Protein AF-0000000078659133 (afdb_homodimer)

Secondary structure (DSSP, 8-state):
-----EEEEESS---TT--HHHHHHHHHHHHSS--BTEEEEEE-TTSSEEEEEEE-SSEEEEEEEEESSS---PPPGGG-SEEEE-HHHHHHHHTT---TTTTGGG-----/-----EEEEESS---TT--HHHHHHHHHHHHSS--BTEEEEEE-TTSSEEEEEEE-SSEEEEEEEEESSS---PPPGGG-SEEEE-HHHHHHHHTT---TTTTGGG-----

Structure (mmCIF, N/CA/C/O backbone):
data_AF-0000000078659133-model_v1
#
loop_
_entity.id
_entity.type
_entity.pdbx_description
1 polymer 'IS66 family insertion sequence element accessory protein TnpB'
#
loop_
_atom_site.group_PDB
_atom_site.id
_atom_site.type_symbol
_atom_site.label_atom_id
_atom_site.label_alt_id
_atom_site.label_comp_id
_atom_site.label_asym_id
_atom_site.label_entity_id
_atom_site.label_seq_id
_atom_site.pdbx_PDB_ins_code
_atom_site.Cartn_x
_atom_site.Cartn_y
_atom_site.Cartn_z
_atom_site.occupancy
_atom_site.B_iso_or_equiv
_atom_site.auth_seq_id
_atom_site.auth_comp_id
_atom_site.auth_asym_id
_atom_site.auth_atom_id
_atom_site.pdbx_PDB_model_num
ATOM 1 N N . MET A 1 1 ? 8.422 -7.469 10.016 1 58.69 1 MET A N 1
ATOM 2 C CA . MET A 1 1 ? 7.672 -6.223 10.164 1 58.69 1 MET A CA 1
ATOM 3 C C . MET A 1 1 ? 8.406 -5.062 9.5 1 58.69 1 MET A C 1
ATOM 5 O O . MET A 1 1 ? 9.641 -5.035 9.477 1 58.69 1 MET A O 1
ATOM 9 N N . MET A 1 2 ? 7.707 -4.391 8.539 1 77.19 2 MET A N 1
ATOM 10 C CA . MET A 1 2 ? 8.336 -3.246 7.883 1 77.19 2 MET A CA 1
ATOM 11 C C . MET A 1 2 ? 8.734 -2.188 8.906 1 77.19 2 MET A C 1
ATOM 13 O O . MET A 1 2 ? 7.941 -1.813 9.766 1 77.19 2 MET A O 1
ATOM 17 N N . ARG A 1 3 ? 9.969 -1.969 8.977 1 85.25 3 ARG A N 1
ATOM 18 C CA . ARG A 1 3 ? 10.508 -0.962 9.891 1 85.25 3 ARG A CA 1
ATOM 19 C C . ARG A 1 3 ? 10.195 0.446 9.391 1 85.25 3 ARG A C 1
ATOM 21 O O . ARG A 1 3 ? 10.469 0.777 8.234 1 85.25 3 ARG A O 1
ATOM 28 N N . ILE A 1 4 ? 9.578 1.26 10.227 1 92.56 4 ILE A N 1
ATOM 29 C CA . ILE A 1 4 ? 9.305 2.662 9.938 1 92.56 4 ILE A CA 1
ATOM 30 C C . ILE A 1 4 ? 9.844 3.537 11.07 1 92.56 4 ILE A C 1
ATOM 32 O O . ILE A 1 4 ? 9.391 3.428 12.211 1 92.56 4 ILE A O 1
ATOM 36 N N . ASP A 1 5 ? 10.742 4.469 10.75 1 94.94 5 ASP A N 1
ATOM 37 C CA . ASP A 1 5 ? 11.406 5.297 11.75 1 94.94 5 ASP A CA 1
ATOM 38 C C . ASP A 1 5 ? 10.695 6.633 11.922 1 94.94 5 ASP A C 1
ATOM 40 O O . ASP A 1 5 ? 10.766 7.246 12.992 1 94.94 5 ASP A O 1
ATOM 44 N N . ALA A 1 6 ? 10.102 7.078 10.906 1 96.38 6 ALA A N 1
ATOM 45 C CA . ALA A 1 6 ? 9.398 8.359 10.953 1 96.38 6 ALA A CA 1
ATOM 46 C C . ALA A 1 6 ? 8.227 8.375 9.977 1 96.38 6 ALA A C 1
ATOM 48 O O . ALA A 1 6 ? 8.242 7.676 8.961 1 96.38 6 ALA A O 1
ATOM 49 N N . ILE A 1 7 ? 7.238 9.141 10.305 1 97.06 7 ILE A N 1
ATOM 50 C CA . ILE A 1 7 ? 6.031 9.297 9.492 1 97.06 7 ILE A CA 1
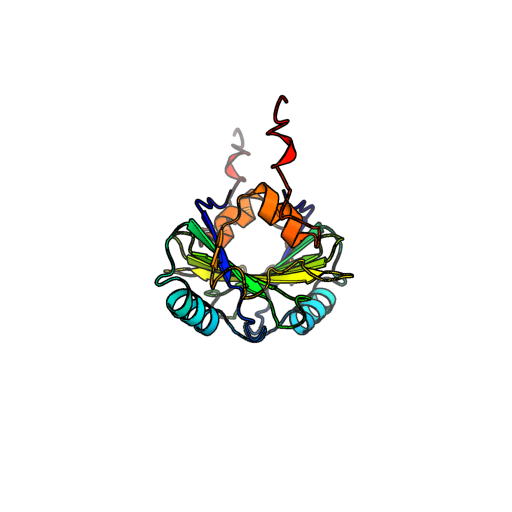ATOM 51 C C . ILE A 1 7 ? 5.746 10.781 9.266 1 97.06 7 ILE A C 1
ATOM 53 O O . ILE A 1 7 ? 5.637 11.547 10.227 1 97.06 7 ILE A O 1
ATOM 57 N N . TRP A 1 8 ? 5.645 11.125 7.996 1 96.75 8 TRP A N 1
ATOM 58 C CA . TRP A 1 8 ? 5.395 12.516 7.625 1 96.75 8 TRP A CA 1
ATOM 59 C C . TRP A 1 8 ? 4.156 12.625 6.742 1 96.75 8 TRP A C 1
ATOM 61 O O . TRP A 1 8 ? 3.945 11.797 5.852 1 96.75 8 TRP A O 1
ATOM 71 N N . LEU A 1 9 ? 3.41 13.672 6.969 1 96.38 9 LEU A N 1
ATOM 72 C CA . LEU A 1 9 ? 2.23 13.969 6.16 1 96.38 9 LEU A CA 1
ATOM 73 C C . LEU A 1 9 ? 2.375 15.312 5.457 1 96.38 9 LEU A C 1
ATOM 75 O O . LEU A 1 9 ? 2.809 16.297 6.066 1 96.38 9 LEU A O 1
ATOM 79 N N . ALA A 1 10 ? 2.088 15.305 4.148 1 96.5 10 ALA A N 1
ATOM 80 C CA . ALA A 1 10 ? 2.027 16.562 3.404 1 96.5 10 ALA A CA 1
ATOM 81 C C . ALA A 1 10 ? 0.634 17.172 3.482 1 96.5 10 ALA A C 1
ATOM 83 O O . ALA A 1 10 ? -0.365 16.5 3.221 1 96.5 10 ALA A O 1
ATOM 84 N N . THR A 1 11 ? 0.537 18.469 3.705 1 94.88 11 THR A N 1
ATOM 85 C CA . THR A 1 11 ? -0.763 19.109 3.873 1 94.88 11 THR A CA 1
ATOM 86 C C . THR A 1 11 ? -1.354 19.484 2.52 1 94.88 11 THR A C 1
ATOM 88 O O . THR A 1 11 ? -2.572 19.594 2.375 1 94.88 11 THR A O 1
ATOM 91 N N . GLU A 1 12 ? -0.521 19.719 1.494 1 94.56 12 GLU A N 1
ATOM 92 C CA . GLU A 1 12 ? -1.014 20.016 0.153 1 94.56 12 GLU A CA 1
ATOM 93 C C . GLU A 1 12 ? -1.566 18.766 -0.524 1 94.56 12 GLU A C 1
ATOM 95 O O . GLU A 1 12 ? -0.949 17.703 -0.47 1 94.56 12 GLU A O 1
ATOM 100 N N . PRO A 1 13 ? -2.656 18.906 -1.183 1 95.88 13 PRO A N 1
ATOM 101 C CA . PRO A 1 13 ? -3.289 17.75 -1.816 1 95.88 13 PRO A CA 1
ATOM 102 C C . PRO A 1 13 ? -2.461 17.172 -2.967 1 95.88 13 PRO A C 1
ATOM 104 O O . PRO A 1 13 ? -1.683 17.906 -3.59 1 95.88 13 PRO A O 1
ATOM 107 N N . MET A 1 14 ? -2.6 15.945 -3.197 1 96.94 14 MET A N 1
ATOM 108 C CA . MET A 1 14 ? -1.987 15.25 -4.324 1 96.94 14 MET A CA 1
ATOM 109 C C . MET A 1 14 ? -3.049 14.586 -5.195 1 96.94 14 MET A C 1
ATOM 111 O O . MET A 1 14 ? -4.055 14.094 -4.684 1 96.94 14 MET A O 1
ATOM 115 N N . ASP A 1 15 ? -2.752 14.578 -6.492 1 96.75 15 ASP A N 1
ATOM 116 C CA . ASP A 1 15 ? -3.559 13.773 -7.41 1 96.75 15 ASP A CA 1
ATOM 117 C C . ASP A 1 15 ? -3.416 12.281 -7.105 1 96.75 15 ASP A C 1
ATOM 119 O O . ASP A 1 15 ? -2.303 11.75 -7.094 1 96.75 15 ASP A O 1
ATOM 123 N N . MET A 1 16 ? -4.461 11.57 -6.914 1 95.81 16 MET A N 1
ATOM 124 C CA . MET A 1 16 ? -4.445 10.188 -6.465 1 95.81 16 MET A CA 1
ATOM 125 C C . MET A 1 16 ? -4.148 9.242 -7.629 1 95.81 16 MET A C 1
ATOM 127 O O . MET A 1 16 ? -3.922 8.047 -7.426 1 95.81 16 MET A O 1
ATOM 131 N N . ARG A 1 17 ? -4.105 9.758 -8.844 1 93.5 17 ARG A N 1
ATOM 132 C CA . ARG A 1 17 ? -3.668 8.977 -10 1 93.5 17 ARG A CA 1
ATOM 133 C C . ARG A 1 17 ? -2.146 8.883 -10.047 1 93.5 17 ARG A C 1
ATOM 135 O O . ARG A 1 17 ? -1.594 8.078 -10.797 1 93.5 17 ARG A O 1
ATOM 142 N N . ALA A 1 18 ? -1.513 9.656 -9.227 1 95.56 18 ALA A N 1
ATOM 143 C CA . ALA A 1 18 ? -0.054 9.656 -9.172 1 95.56 18 ALA A C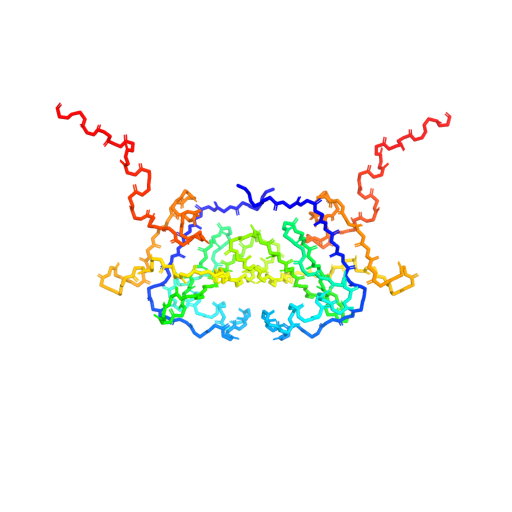A 1
ATOM 144 C C . ALA A 1 18 ? 0.482 8.258 -8.875 1 95.56 18 ALA A C 1
ATOM 146 O O . ALA A 1 18 ? 0.128 7.656 -7.859 1 95.56 18 ALA A O 1
ATOM 147 N N . GLY A 1 19 ? 1.284 7.82 -9.805 1 95.5 19 GLY A N 1
ATOM 148 C CA . GLY A 1 19 ? 1.977 6.562 -9.586 1 95.5 19 GLY A CA 1
ATOM 149 C C . GLY A 1 19 ? 3.25 6.715 -8.773 1 95.5 19 GLY A C 1
ATOM 150 O O . GLY A 1 19 ? 3.486 7.766 -8.172 1 95.5 19 GLY A O 1
ATOM 151 N N . THR A 1 20 ? 4.035 5.672 -8.734 1 95.31 20 THR A N 1
ATOM 152 C CA . THR A 1 20 ? 5.203 5.598 -7.867 1 95.31 20 THR A CA 1
ATOM 153 C C . THR A 1 20 ? 6.191 6.715 -8.195 1 95.31 20 THR A C 1
ATOM 155 O O . THR A 1 20 ? 6.664 7.418 -7.301 1 95.31 20 THR A O 1
ATOM 158 N N . GLU A 1 21 ? 6.469 6.922 -9.453 1 94.81 21 GLU A N 1
ATOM 159 C CA . GLU A 1 21 ? 7.441 7.93 -9.859 1 94.81 21 GLU A CA 1
ATOM 160 C C . GLU A 1 21 ? 6.973 9.336 -9.484 1 94.81 21 GLU A C 1
ATOM 162 O O . GLU A 1 21 ? 7.738 10.117 -8.922 1 94.81 21 GLU A O 1
ATOM 167 N N . THR A 1 22 ? 5.793 9.656 -9.82 1 96.38 22 THR A N 1
ATOM 168 C CA . THR A 1 22 ? 5.223 10.961 -9.508 1 96.38 22 THR A CA 1
ATOM 169 C C . THR A 1 22 ? 5.168 11.172 -7.996 1 96.38 22 THR A C 1
ATOM 171 O O . THR A 1 22 ? 5.48 12.258 -7.504 1 96.38 22 THR A O 1
ATOM 174 N N . ALA A 1 23 ? 4.773 10.156 -7.258 1 97.19 23 ALA A N 1
ATOM 175 C CA . ALA A 1 23 ? 4.715 10.25 -5.805 1 97.19 23 ALA A CA 1
ATOM 176 C C . ALA A 1 23 ? 6.102 10.484 -5.215 1 97.19 23 ALA A C 1
ATOM 178 O O . ALA A 1 23 ? 6.262 11.297 -4.297 1 97.19 23 ALA A O 1
ATOM 179 N N . LEU A 1 24 ? 7.066 9.766 -5.801 1 96.25 24 LEU A N 1
ATOM 180 C CA . LEU A 1 24 ? 8.438 9.953 -5.34 1 96.25 24 LEU A CA 1
ATOM 181 C C . LEU A 1 24 ? 8.906 11.383 -5.57 1 96.25 24 LEU A C 1
ATOM 183 O O . LEU A 1 24 ? 9.523 11.992 -4.691 1 96.25 24 LEU A O 1
ATOM 187 N N . ALA A 1 25 ? 8.633 11.945 -6.688 1 97 25 ALA A N 1
ATOM 188 C CA . ALA A 1 25 ? 9 13.32 -7.008 1 97 25 ALA A CA 1
ATOM 189 C C . ALA A 1 25 ? 8.344 14.305 -6.039 1 97 25 ALA A C 1
ATOM 191 O O . ALA A 1 25 ? 8.969 15.273 -5.613 1 97 25 ALA A O 1
ATOM 192 N N . ARG A 1 26 ? 7.109 14 -5.738 1 96.69 26 ARG A N 1
ATOM 193 C CA . ARG A 1 26 ? 6.402 14.852 -4.785 1 96.69 26 ARG A CA 1
ATOM 194 C C . ARG A 1 26 ? 7.047 14.773 -3.406 1 96.69 26 ARG A C 1
ATOM 196 O O . ARG A 1 26 ? 7.156 15.789 -2.711 1 96.69 26 ARG A O 1
ATOM 203 N N . VAL A 1 27 ? 7.395 13.586 -2.98 1 97 27 VAL A N 1
ATOM 204 C CA . VAL A 1 27 ? 8.078 13.414 -1.701 1 97 27 VAL A CA 1
ATOM 205 C C . VAL A 1 27 ? 9.336 14.273 -1.664 1 97 27 VAL A C 1
ATOM 207 O O . VAL A 1 27 ? 9.578 14.984 -0.687 1 97 27 VAL A O 1
ATOM 210 N N . VAL A 1 28 ? 10.07 14.234 -2.707 1 96.12 28 VAL A N 1
ATOM 211 C CA . VAL A 1 28 ? 11.312 14.992 -2.781 1 96.12 28 VAL A CA 1
ATOM 212 C C . VAL A 1 28 ? 11.008 16.484 -2.754 1 96.12 28 VAL A C 1
ATOM 214 O O . VAL A 1 28 ? 11.68 17.25 -2.055 1 96.12 28 VAL A O 1
ATOM 217 N N . ALA A 1 29 ? 10.039 16.891 -3.414 1 95 29 ALA A N 1
ATOM 218 C CA . ALA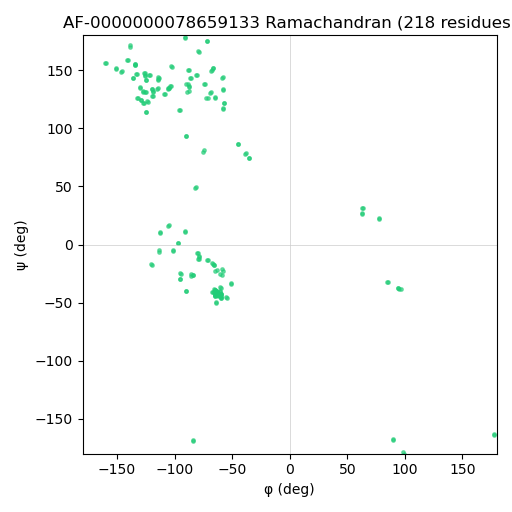 A 1 29 ? 9.672 18.312 -3.494 1 95 29 ALA A CA 1
ATOM 219 C C . ALA A 1 29 ? 9.211 18.828 -2.137 1 95 29 ALA A C 1
ATOM 221 O O . ALA A 1 29 ? 9.547 19.953 -1.754 1 95 29 ALA A O 1
ATOM 222 N N . VAL A 1 30 ? 8.492 18.031 -1.41 1 93.94 30 VAL A N 1
ATOM 223 C CA . VAL A 1 30 ? 7.867 18.484 -0.176 1 93.94 30 VAL A CA 1
ATOM 224 C C . VAL A 1 30 ? 8.812 18.266 1.002 1 93.94 30 VAL A C 1
ATOM 226 O O . VAL A 1 30 ? 8.922 19.109 1.892 1 93.94 30 VAL A O 1
ATOM 229 N N . PHE A 1 31 ? 9.484 17.141 0.97 1 94.44 31 PHE A N 1
ATOM 230 C CA . PHE A 1 31 ? 10.203 16.734 2.172 1 94.44 31 PHE A CA 1
ATOM 231 C C . PHE A 1 31 ? 11.703 16.75 1.941 1 94.44 31 PHE A C 1
ATOM 233 O O . PHE A 1 31 ? 12.484 16.516 2.865 1 94.44 31 PHE A O 1
ATOM 240 N N . GLY A 1 32 ? 12.133 17.016 0.715 1 93.81 32 GLY A N 1
ATOM 241 C CA . GLY A 1 32 ? 13.547 17.156 0.398 1 93.81 32 GLY A CA 1
ATOM 242 C C . GLY A 1 32 ? 14.18 15.883 -0.122 1 93.81 32 GLY A C 1
ATOM 243 O O . GLY A 1 32 ? 15.078 15.922 -0.961 1 93.81 32 GLY A O 1
ATOM 244 N N . ALA A 1 33 ? 13.797 14.742 0.425 1 94 33 ALA A N 1
ATOM 245 C CA . ALA A 1 33 ? 14.312 13.438 0.003 1 94 33 ALA A CA 1
ATOM 246 C C . ALA A 1 33 ? 13.375 12.312 0.435 1 94 33 ALA A C 1
ATOM 248 O O . ALA A 1 33 ? 12.578 12.484 1.365 1 94 33 ALA A O 1
ATOM 249 N N . ALA A 1 34 ? 13.461 11.242 -0.266 1 93.25 34 ALA A N 1
ATOM 250 C CA . ALA A 1 34 ? 12.844 10.008 0.199 1 93.25 34 ALA A CA 1
ATOM 251 C C . ALA A 1 34 ? 13.812 9.188 1.048 1 93.25 34 ALA A C 1
ATOM 253 O O . ALA A 1 34 ? 14.594 8.391 0.519 1 93.25 34 ALA A O 1
ATOM 254 N N . LYS A 1 35 ? 13.719 9.398 2.301 1 94.19 35 LYS A N 1
ATOM 255 C CA . LYS A 1 35 ? 14.664 8.758 3.207 1 94.19 35 LYS A CA 1
ATOM 256 C C . LYS A 1 35 ? 14.242 7.316 3.502 1 94.19 35 LYS A C 1
ATOM 258 O O . LYS A 1 35 ? 13.055 7.012 3.564 1 94.19 35 LYS A O 1
ATOM 263 N N . PRO A 1 36 ? 15.25 6.445 3.674 1 92.81 36 PRO A N 1
ATOM 264 C CA . PRO A 1 36 ? 14.906 5.066 4.027 1 92.81 36 PRO A CA 1
ATOM 265 C C . PRO A 1 36 ? 14.102 4.973 5.316 1 92.81 36 PRO A C 1
ATOM 267 O O . PRO A 1 36 ? 14.328 5.742 6.25 1 92.81 36 PRO A O 1
ATOM 270 N N . HIS A 1 37 ? 13.188 4.062 5.355 1 94.25 37 HIS A N 1
ATOM 271 C CA . HIS A 1 37 ? 12.391 3.703 6.523 1 94.25 37 HIS A CA 1
ATOM 272 C C . HIS A 1 37 ? 11.531 4.879 6.992 1 94.25 37 HIS A C 1
ATOM 274 O O . HIS A 1 37 ? 11.289 5.035 8.188 1 94.25 37 HIS A O 1
ATOM 280 N N . CYS A 1 38 ? 11.211 5.734 6.125 1 96.12 38 CYS A N 1
ATOM 281 C CA . CYS A 1 38 ? 10.266 6.805 6.402 1 96.12 38 CYS A CA 1
ATOM 282 C C . CYS A 1 38 ? 9 6.637 5.578 1 96.12 38 CYS A C 1
ATOM 284 O O . CYS A 1 38 ? 9.055 6.238 4.414 1 96.12 38 CYS A O 1
ATOM 286 N N . ALA A 1 39 ? 7.91 6.965 6.18 1 97.69 39 ALA A N 1
ATOM 287 C CA . ALA A 1 39 ? 6.625 6.965 5.484 1 97.69 39 ALA A CA 1
ATOM 288 C C . ALA A 1 39 ? 6.172 8.391 5.176 1 97.69 39 ALA A C 1
ATOM 290 O O . ALA A 1 39 ? 6.281 9.281 6.02 1 97.69 39 ALA A O 1
ATOM 291 N N . TYR A 1 40 ? 5.73 8.57 3.99 1 98 40 TYR A N 1
ATOM 292 C CA . TYR A 1 40 ? 5.207 9.859 3.537 1 98 40 TYR A CA 1
ATOM 293 C C . TYR A 1 40 ? 3.752 9.734 3.109 1 98 40 TYR A C 1
ATOM 295 O O . TYR A 1 40 ? 3.418 8.914 2.248 1 98 40 TYR A O 1
ATOM 303 N N . LEU A 1 41 ? 2.941 10.602 3.662 1 98.44 41 LEU A N 1
ATOM 304 C CA . LEU A 1 41 ? 1.51 10.5 3.406 1 98.44 41 LEU A CA 1
ATOM 305 C C . LEU A 1 41 ? 1.011 11.711 2.623 1 98.44 41 LEU A C 1
ATOM 307 O O . LEU A 1 41 ? 1.422 12.836 2.893 1 98.44 41 LEU A O 1
ATOM 311 N N . PHE A 1 42 ? 0.128 11.438 1.754 1 98.12 42 PHE A N 1
ATOM 312 C CA . PHE A 1 42 ? -0.589 12.438 0.973 1 98.12 42 PHE A CA 1
ATOM 313 C C . PHE A 1 42 ? -2.082 12.133 0.939 1 98.12 42 PHE A C 1
ATOM 315 O O . PHE A 1 42 ? -2.484 10.969 1.051 1 98.12 42 PHE A O 1
ATOM 322 N N . ALA A 1 43 ? -2.863 13.148 0.74 1 98 43 ALA A N 1
ATOM 323 C CA . ALA A 1 43 ? -4.293 12.977 0.506 1 98 43 ALA 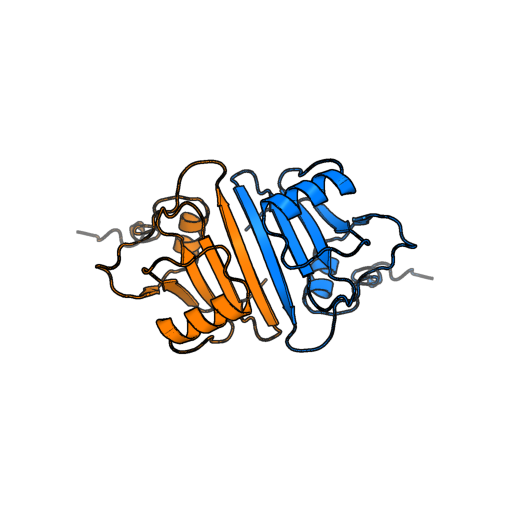A CA 1
ATOM 324 C C . ALA A 1 43 ? -4.766 13.836 -0.66 1 98 43 ALA A C 1
ATOM 326 O O . ALA A 1 43 ? -4.066 14.758 -1.084 1 98 43 ALA A O 1
ATOM 327 N N . ASN A 1 44 ? -5.887 13.375 -1.264 1 97.19 44 ASN A N 1
ATOM 328 C CA . ASN A 1 44 ? -6.527 14.281 -2.205 1 97.19 44 ASN A CA 1
ATOM 329 C C . ASN A 1 44 ? -7.215 15.438 -1.487 1 97.19 44 ASN A C 1
ATOM 331 O O . ASN A 1 44 ? -7.273 15.469 -0.256 1 97.19 44 ASN A O 1
ATOM 335 N N . ARG A 1 45 ? -7.715 16.328 -2.25 1 95.88 45 ARG A N 1
ATOM 336 C CA . ARG A 1 45 ? -8.266 17.562 -1.71 1 95.88 45 ARG A CA 1
ATOM 337 C C . ARG A 1 45 ? -9.406 17.281 -0.739 1 95.88 45 ARG A C 1
ATOM 339 O O . ARG A 1 45 ? -9.492 17.891 0.328 1 95.88 45 ARG A O 1
ATOM 346 N N . ARG A 1 46 ? -10.266 16.375 -1.054 1 95.62 46 ARG A N 1
ATOM 347 C CA . ARG A 1 46 ? -11.43 16.047 -0.236 1 95.62 46 ARG A CA 1
ATOM 348 C C . ARG A 1 46 ? -11.039 15.164 0.94 1 95.62 46 ARG A C 1
ATOM 350 O O . ARG A 1 46 ? -11.867 14.875 1.808 1 95.62 46 ARG A O 1
ATOM 357 N N . ALA A 1 47 ? -9.867 14.625 0.942 1 97 47 ALA A N 1
ATOM 358 C CA . ALA A 1 47 ? -9.297 13.766 1.979 1 97 47 ALA A CA 1
ATOM 359 C C . ALA A 1 47 ? -10.109 12.477 2.133 1 97 47 ALA A C 1
ATOM 361 O O . ALA A 1 47 ? -10.273 11.969 3.244 1 97 47 ALA A O 1
ATOM 362 N N . ASN A 1 48 ? -10.656 12.031 1.113 1 97 48 ASN A N 1
ATOM 363 C CA . ASN A 1 48 ? -11.344 10.75 1.159 1 97 48 ASN A CA 1
ATOM 364 C C . ASN A 1 48 ? -10.484 9.633 0.561 1 97 48 ASN A C 1
ATOM 366 O O . ASN A 1 48 ? -10.891 8.469 0.561 1 97 48 ASN A O 1
ATOM 370 N N . ARG A 1 49 ? -9.352 9.945 0.014 1 97.44 49 ARG A N 1
ATOM 371 C CA . ARG A 1 49 ? -8.328 9.023 -0.456 1 97.44 49 ARG A CA 1
ATOM 372 C C . ARG A 1 49 ? -6.945 9.438 0.028 1 97.44 49 ARG A C 1
ATOM 374 O O . ARG A 1 49 ? -6.668 10.633 0.174 1 97.44 49 ARG A O 1
ATOM 381 N N . MET A 1 50 ? -6.117 8.531 0.276 1 98.19 50 MET A N 1
ATOM 382 C CA . MET A 1 50 ? -4.75 8.859 0.669 1 98.19 50 MET A CA 1
ATOM 383 C C . MET A 1 50 ? -3.756 7.895 0.035 1 98.19 50 MET A C 1
ATOM 385 O O . MET A 1 50 ? -4.133 6.812 -0.411 1 98.19 50 MET A O 1
ATOM 389 N N . LYS A 1 51 ? -2.564 8.312 -0.041 1 98.5 51 LYS A N 1
ATOM 390 C CA . LYS A 1 51 ? -1.449 7.457 -0.431 1 98.5 51 LYS A CA 1
ATOM 391 C C . LYS A 1 51 ? -0.338 7.492 0.614 1 98.5 51 LYS A C 1
ATOM 393 O O . LYS A 1 51 ? -0.114 8.516 1.257 1 98.5 51 LYS A O 1
ATOM 398 N N . VAL A 1 52 ? 0.292 6.406 0.783 1 98.06 52 VAL A N 1
ATOM 399 C CA . VAL A 1 52 ? 1.459 6.27 1.648 1 98.06 52 VAL A CA 1
ATOM 400 C C . VAL A 1 52 ? 2.641 5.734 0.841 1 98.06 52 VAL A C 1
ATOM 402 O O . VAL A 1 52 ? 2.541 4.68 0.21 1 98.06 52 VAL A O 1
ATOM 405 N N . LEU A 1 53 ? 3.713 6.469 0.834 1 98.19 53 LEU A N 1
ATOM 406 C CA . LEU A 1 53 ? 4.945 6.031 0.19 1 98.19 53 LEU A CA 1
ATOM 407 C C . LEU A 1 53 ? 6.008 5.68 1.228 1 98.19 53 LEU A C 1
ATOM 409 O O . LEU A 1 53 ? 6.254 6.453 2.154 1 98.19 53 LEU A O 1
ATOM 413 N N . VAL A 1 54 ? 6.598 4.512 1.085 1 97 54 VAL A N 1
ATOM 414 C CA . VAL A 1 54 ? 7.676 4.07 1.966 1 97 54 VAL A CA 1
ATOM 415 C C . VAL A 1 54 ? 8.836 3.531 1.132 1 97 54 VAL A C 1
ATOM 417 O O . VAL A 1 54 ? 8.633 2.711 0.233 1 97 54 VAL A O 1
ATOM 420 N N . HIS A 1 55 ? 9.992 4.074 1.394 1 93.44 55 HIS A N 1
ATOM 421 C CA . HIS A 1 55 ? 11.211 3.406 0.954 1 93.44 55 HIS A CA 1
ATOM 422 C C . HIS A 1 55 ? 11.812 2.562 2.072 1 93.44 55 HIS A C 1
ATOM 424 O O . HIS A 1 55 ? 12.289 3.102 3.074 1 93.44 55 HIS A O 1
ATOM 430 N N . ASP A 1 56 ? 11.852 1.267 1.861 1 91.62 56 ASP A N 1
ATOM 431 C CA . ASP A 1 56 ? 12.219 0.415 2.99 1 91.62 56 ASP A CA 1
ATOM 432 C C . ASP A 1 56 ? 13.641 -0.11 2.846 1 91.62 56 ASP A C 1
ATOM 434 O O . ASP A 1 56 ? 14.031 -1.063 3.525 1 91.62 56 ASP A O 1
ATOM 438 N N . GLY A 1 57 ? 14.461 0.477 1.99 1 88.31 57 GLY A N 1
ATOM 439 C CA . GLY A 1 57 ? 15.836 0.049 1.767 1 88.31 57 GLY A CA 1
ATOM 440 C C . GLY A 1 57 ? 15.977 -0.92 0.608 1 88.31 57 GLY A C 1
ATOM 441 O O . GLY A 1 57 ? 16.953 -0.853 -0.15 1 88.31 57 GLY A O 1
ATOM 442 N N . VAL A 1 58 ? 14.984 -1.795 0.497 1 91.94 58 VAL A N 1
ATOM 443 C CA . VAL A 1 58 ? 15.016 -2.836 -0.526 1 91.94 58 VAL A CA 1
ATOM 444 C C . VAL A 1 58 ? 14.242 -2.371 -1.759 1 91.94 58 VAL A C 1
ATOM 446 O O . VAL A 1 58 ? 14.461 -2.877 -2.861 1 91.94 58 VAL A O 1
ATOM 449 N N . GLY A 1 59 ? 13.367 -1.484 -1.501 1 94.25 59 GLY A N 1
ATOM 450 C CA . GLY A 1 59 ? 12.523 -0.953 -2.561 1 94.25 59 GLY A CA 1
ATOM 451 C C . GLY A 1 59 ? 11.492 0.043 -2.064 1 94.25 59 GLY A C 1
ATOM 452 O O . GLY A 1 59 ? 11.656 0.631 -0.993 1 94.25 59 GLY A O 1
ATOM 453 N N . ILE A 1 60 ? 10.516 0.236 -2.977 1 96.56 60 ILE A N 1
ATOM 454 C CA . ILE A 1 60 ? 9.516 1.256 -2.695 1 96.56 60 ILE A CA 1
ATOM 455 C C . ILE A 1 60 ? 8.133 0.614 -2.639 1 96.56 60 ILE A C 1
ATOM 457 O O . ILE A 1 60 ? 7.797 -0.236 -3.469 1 96.56 60 ILE A O 1
ATOM 461 N N . TRP A 1 61 ? 7.379 0.974 -1.623 1 97.75 61 TRP A N 1
ATOM 462 C CA . TRP A 1 61 ? 5.945 0.716 -1.543 1 97.75 61 TRP A CA 1
ATOM 463 C C . TRP A 1 61 ? 5.148 1.994 -1.786 1 97.75 61 TRP A C 1
ATOM 465 O O . TRP A 1 61 ? 5.492 3.057 -1.261 1 97.75 61 TRP A O 1
ATOM 475 N N . LEU A 1 62 ? 4.164 1.914 -2.574 1 98.31 62 LEU A N 1
ATOM 476 C CA . LEU A 1 62 ? 3.145 2.953 -2.689 1 98.31 62 LEU A CA 1
ATOM 477 C C . LEU A 1 62 ? 1.753 2.375 -2.457 1 98.31 62 LEU A C 1
ATOM 479 O O . LEU A 1 62 ? 1.269 1.57 -3.258 1 98.31 62 LEU A O 1
ATOM 483 N N . ALA A 1 63 ? 1.129 2.789 -1.412 1 98.31 63 ALA A N 1
ATOM 484 C CA . ALA A 1 63 ? -0.181 2.25 -1.058 1 98.31 63 ALA A CA 1
ATOM 485 C C . ALA A 1 63 ? -1.26 3.326 -1.146 1 98.31 63 ALA A C 1
ATOM 487 O O . ALA A 1 63 ? -1.058 4.457 -0.696 1 98.31 63 ALA A O 1
ATOM 488 N N . ALA A 1 64 ? -2.258 2.949 -1.723 1 98.19 64 ALA A N 1
ATOM 489 C CA . ALA A 1 64 ? -3.461 3.775 -1.731 1 98.19 64 ALA A CA 1
ATOM 490 C C . ALA A 1 64 ? -4.504 3.236 -0.755 1 98.19 64 ALA A C 1
ATOM 492 O O . ALA A 1 64 ? -4.695 2.023 -0.65 1 98.19 64 ALA A O 1
ATOM 493 N N . ARG A 1 65 ? -5.121 4.121 -0.005 1 97.62 65 ARG A N 1
ATOM 494 C CA . ARG A 1 65 ? -6.141 3.75 0.97 1 97.62 65 ARG A CA 1
ATOM 495 C C . ARG A 1 65 ? -7.438 4.512 0.723 1 97.62 65 ARG A C 1
ATOM 497 O O . ARG A 1 65 ? -7.418 5.73 0.529 1 97.62 65 ARG A O 1
ATOM 504 N N . ARG A 1 66 ? -8.508 3.789 0.702 1 96.62 66 ARG A N 1
ATOM 505 C CA . ARG A 1 66 ? -9.867 4.328 0.65 1 96.62 66 ARG A CA 1
ATOM 506 C C . ARG A 1 66 ? -10.742 3.697 1.727 1 96.62 66 ARG A C 1
ATOM 508 O O . ARG A 1 66 ? -10.711 2.482 1.932 1 96.62 66 ARG A O 1
ATOM 515 N N . LEU A 1 67 ? -11.484 4.504 2.398 1 95.94 67 LEU A N 1
ATOM 516 C CA . LEU A 1 67 ? -12.422 4.012 3.406 1 95.94 67 LEU A CA 1
ATOM 517 C C . LEU A 1 67 ? -13.773 3.674 2.781 1 95.94 67 LEU A C 1
ATOM 519 O O . LEU A 1 67 ? -14.148 4.25 1.756 1 95.94 67 LEU A O 1
ATOM 523 N N . ASN A 1 68 ? -14.461 2.66 3.416 1 93.56 68 ASN A N 1
ATOM 524 C CA . ASN A 1 68 ? -15.82 2.381 2.977 1 93.56 68 ASN A CA 1
ATOM 525 C C . ASN A 1 68 ? -16.734 3.594 3.16 1 93.56 68 ASN A C 1
ATOM 527 O O . ASN A 1 68 ? -17.594 3.857 2.326 1 93.56 68 ASN A O 1
ATOM 531 N N . GLN A 1 69 ? -16.453 4.258 4.238 1 94.94 69 GLN A N 1
ATOM 532 C CA . GLN A 1 69 ? -17.219 5.465 4.555 1 94.94 69 GLN A CA 1
ATOM 533 C C . GLN A 1 69 ? -16.344 6.5 5.254 1 94.94 69 GLN A C 1
ATOM 535 O O . GLN A 1 69 ? -15.375 6.145 5.934 1 94.94 69 GLN A O 1
ATOM 540 N N . GLY A 1 70 ? -16.719 7.758 4.98 1 94.81 70 GLY A N 1
ATOM 541 C CA . GLY A 1 70 ? -16.047 8.844 5.684 1 94.81 70 GLY A CA 1
ATOM 542 C C . GLY A 1 70 ? -14.82 9.352 4.965 1 94.81 70 GLY A C 1
ATOM 543 O O . GLY A 1 70 ? -14.648 9.109 3.768 1 94.81 70 GLY A O 1
ATOM 544 N N . LYS A 1 71 ? -14.062 10.148 5.707 1 96.88 71 LYS A N 1
ATOM 545 C CA . LYS A 1 71 ? -12.844 10.781 5.195 1 96.88 71 LYS A CA 1
ATOM 546 C C . LYS A 1 71 ? -11.727 10.75 6.23 1 96.88 71 LYS A C 1
ATOM 548 O O . LYS A 1 71 ? -11.945 10.328 7.371 1 96.88 71 LYS A O 1
ATOM 553 N N . PHE A 1 72 ? -10.617 11.102 5.781 1 97.75 72 PHE A N 1
ATOM 554 C CA . PHE A 1 72 ? -9.477 11.195 6.684 1 97.75 72 PHE A CA 1
ATOM 555 C C . PHE A 1 72 ? -9.391 12.578 7.312 1 97.75 72 PHE A C 1
ATOM 557 O O . PHE A 1 72 ? -9.625 13.586 6.641 1 97.75 72 PHE A O 1
ATOM 564 N N . HIS A 1 73 ? -9.102 12.641 8.586 1 96.81 73 HIS A N 1
ATOM 565 C CA . HIS A 1 73 ? -8.898 13.922 9.266 1 96.81 73 HIS A CA 1
ATOM 566 C C . HIS A 1 73 ? -7.543 14.523 8.898 1 96.81 73 HIS A C 1
ATOM 568 O O . HIS A 1 73 ? -6.602 14.469 9.695 1 96.81 73 HIS A O 1
ATOM 574 N N . TRP A 1 74 ? -7.551 15.102 7.766 1 96.06 74 TRP A N 1
ATOM 575 C CA . TRP A 1 74 ? -6.309 15.617 7.211 1 96.06 74 TRP A CA 1
ATOM 576 C C . TRP A 1 74 ? -6.047 17.047 7.699 1 96.06 74 TRP A C 1
ATOM 578 O O . TRP A 1 74 ? -6.961 17.875 7.734 1 96.06 74 TRP A O 1
ATOM 588 N N . PRO A 1 75 ? -4.891 17.266 8.133 1 91.81 75 PRO A N 1
ATOM 589 C CA . PRO A 1 75 ? -4.613 18.609 8.625 1 91.81 75 PRO A CA 1
ATOM 590 C C . PRO A 1 75 ? -4.605 19.656 7.52 1 91.81 75 PRO A C 1
ATOM 592 O O . PRO A 1 75 ? -4.258 19.359 6.375 1 91.81 75 PRO A O 1
ATOM 595 N N . GLY A 1 76 ? -4.973 20.875 7.836 1 86.56 76 GLY A N 1
ATOM 596 C CA . GLY A 1 76 ? -4.941 21.969 6.891 1 86.56 76 GLY A CA 1
ATOM 597 C C . GLY A 1 76 ? -3.553 22.547 6.684 1 86.56 76 GLY A C 1
ATOM 598 O O . GLY A 1 76 ? -2.631 22.234 7.445 1 86.56 76 GLY A O 1
ATOM 599 N N . THR A 1 77 ? -3.391 23.344 5.621 1 80.94 77 THR A N 1
ATOM 600 C CA . THR A 1 77 ? -2.105 23.922 5.227 1 80.94 77 THR A CA 1
ATOM 601 C C . THR A 1 77 ? -1.621 24.922 6.258 1 80.94 77 THR A C 1
ATOM 603 O O . THR A 1 77 ? -0.443 25.297 6.277 1 80.94 77 THR A O 1
ATOM 606 N N . HIS A 1 78 ? -2.484 25.359 7.102 1 79.12 78 HIS A N 1
ATOM 607 C CA . HIS A 1 78 ? -2.102 26.344 8.117 1 79.12 78 HIS A CA 1
ATOM 608 C C . HIS A 1 78 ? -1.099 25.75 9.102 1 79.12 78 HIS A C 1
ATOM 610 O O . HIS A 1 78 ? -0.419 26.484 9.82 1 79.12 78 HIS A O 1
ATOM 616 N N . ARG A 1 79 ? -1.033 24.516 9.125 1 73.69 79 ARG A N 1
ATOM 617 C CA . ARG A 1 79 ? -0.141 23.828 10.055 1 73.69 79 ARG A CA 1
ATOM 618 C C . ARG A 1 79 ? 1.229 23.594 9.422 1 73.69 79 ARG A C 1
ATOM 620 O O . ARG A 1 79 ? 2.039 22.844 9.953 1 73.69 79 ARG A O 1
ATOM 627 N N . GLY A 1 80 ? 1.488 24.203 8.312 1 78.69 80 GLY A N 1
ATOM 628 C CA . GLY A 1 80 ? 2.73 23.969 7.598 1 78.69 80 GLY A CA 1
ATOM 629 C C . GLY A 1 80 ? 2.576 22.984 6.453 1 78.69 80 GLY A C 1
ATOM 630 O O . GLY A 1 80 ? 1.486 22.453 6.223 1 78.69 80 GLY A O 1
ATOM 631 N N . LEU A 1 81 ? 3.711 22.766 5.836 1 83.5 81 LEU A N 1
ATOM 632 C CA . LEU A 1 81 ? 3.682 21.922 4.645 1 83.5 81 LEU A CA 1
ATOM 633 C C . LEU A 1 81 ? 3.744 20.453 5.016 1 83.5 81 LEU A C 1
ATOM 635 O O . LEU A 1 81 ? 3.32 19.578 4.242 1 83.5 81 LEU A O 1
ATOM 639 N N . GLU A 1 82 ? 4.367 20.219 6.23 1 91.75 82 GLU A N 1
ATOM 640 C CA . GLU A 1 82 ? 4.527 18.828 6.66 1 91.75 82 GLU A CA 1
ATOM 641 C C . GLU A 1 82 ? 4.184 18.672 8.133 1 91.75 82 GLU A C 1
ATOM 643 O O . GLU A 1 82 ? 4.469 19.547 8.945 1 91.75 82 GLU A O 1
ATOM 648 N N . VAL A 1 83 ? 3.604 17.609 8.469 1 93.62 83 VAL A N 1
ATOM 649 C CA . VAL A 1 83 ? 3.252 17.266 9.844 1 93.62 83 VAL A CA 1
ATOM 650 C C . VAL A 1 83 ? 3.799 15.875 10.18 1 93.62 83 VAL A C 1
ATOM 652 O O . VAL A 1 83 ? 3.633 14.93 9.398 1 93.62 83 VAL A O 1
ATOM 655 N N . GLY A 1 84 ? 4.457 15.75 11.289 1 95.31 84 GLY A N 1
ATOM 656 C CA . GLY A 1 84 ? 4.93 14.461 11.766 1 95.31 84 GLY A CA 1
ATOM 657 C C . GLY A 1 84 ? 3.891 13.703 12.57 1 95.31 84 GLY A C 1
ATOM 658 O O . GLY A 1 84 ? 3.131 14.312 13.336 1 95.31 84 GLY A O 1
ATOM 659 N N . LEU A 1 85 ? 3.887 12.383 12.391 1 95.62 85 LEU A N 1
ATOM 660 C CA . LEU A 1 85 ? 2.99 11.516 13.141 1 95.62 85 LEU A CA 1
ATOM 661 C C . LEU A 1 85 ? 3.77 10.406 13.844 1 95.62 85 LEU A C 1
ATOM 663 O O . LEU A 1 85 ? 4.816 9.977 13.352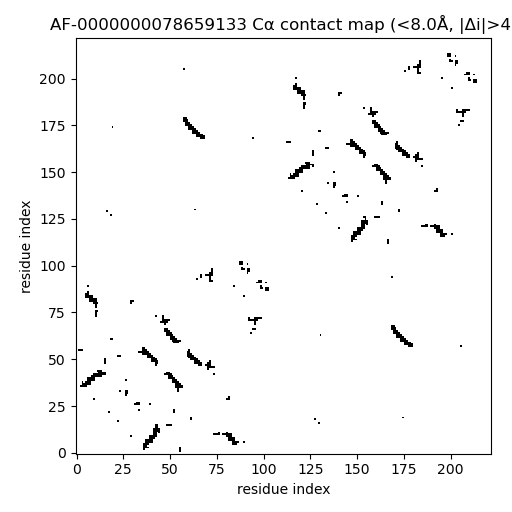 1 95.62 85 LEU A O 1
ATOM 667 N N . ASP A 1 86 ? 3.244 10.023 14.992 1 94.5 86 ASP A N 1
ATOM 668 C CA . ASP A 1 86 ? 3.734 8.758 15.531 1 94.5 86 ASP A CA 1
ATOM 669 C C . ASP A 1 86 ? 2.875 7.59 15.047 1 94.5 86 ASP A C 1
ATOM 671 O O . ASP A 1 86 ? 1.901 7.789 14.32 1 94.5 86 ASP A O 1
ATOM 675 N N . ALA A 1 87 ? 3.246 6.355 15.438 1 94 87 ALA A N 1
ATOM 676 C CA . ALA A 1 87 ? 2.621 5.145 14.914 1 94 87 ALA A CA 1
ATOM 677 C C . ALA A 1 87 ? 1.151 5.066 15.32 1 94 87 ALA A C 1
ATOM 679 O O . ALA A 1 87 ? 0.308 4.629 14.531 1 94 87 ALA A O 1
ATOM 680 N N . GLU A 1 88 ? 0.877 5.465 16.531 1 94.56 88 GLU A N 1
ATOM 681 C CA . GLU A 1 88 ? -0.504 5.418 17 1 94.56 88 GLU A CA 1
ATOM 682 C C . GLU A 1 88 ? -1.377 6.418 16.25 1 94.56 88 GLU A C 1
ATOM 684 O O . GLU A 1 88 ? -2.525 6.121 15.906 1 94.56 88 GLU A O 1
ATOM 689 N N . GLN A 1 89 ? -0.823 7.559 16.031 1 95.44 89 GLN A N 1
ATOM 690 C CA . GLN A 1 89 ? -1.54 8.586 15.281 1 95.44 89 GLN A CA 1
ATOM 691 C C . GLN A 1 89 ? -1.802 8.133 13.844 1 95.44 89 GLN A C 1
ATOM 693 O O . GLN A 1 89 ? -2.887 8.352 13.305 1 95.44 89 GLN A O 1
ATOM 698 N N . LEU A 1 90 ? -0.839 7.484 13.266 1 95.5 90 LEU A N 1
ATOM 699 C CA . LEU A 1 90 ? -1.032 6.938 11.93 1 95.5 90 LEU A CA 1
ATOM 700 C C . LEU A 1 90 ? -2.15 5.898 11.922 1 95.5 90 LEU A C 1
ATOM 702 O O . LEU A 1 90 ? -3 5.902 11.031 1 95.5 90 LEU A O 1
ATOM 706 N N . GLN A 1 91 ? -2.139 5.082 12.883 1 94.94 91 GLN A N 1
ATOM 707 C CA . GLN A 1 91 ? -3.158 4.039 12.953 1 94.94 91 GLN A CA 1
ATOM 708 C C . GLN A 1 91 ? -4.559 4.645 13.031 1 94.94 91 GLN A C 1
ATOM 710 O O . GLN A 1 91 ? -5.484 4.16 12.375 1 94.94 91 GLN A O 1
ATOM 715 N N . ALA A 1 92 ? -4.688 5.664 13.812 1 96 92 ALA A N 1
ATOM 716 C CA . ALA A 1 92 ? -5.969 6.352 13.906 1 96 92 ALA A CA 1
ATOM 717 C C . ALA A 1 92 ? -6.34 7.008 12.578 1 96 92 ALA A C 1
ATOM 719 O O . ALA A 1 92 ? -7.484 6.906 12.125 1 96 92 ALA A O 1
ATOM 720 N N . LEU A 1 93 ? -5.406 7.641 11.969 1 96.62 93 LEU A N 1
ATOM 721 C CA . LEU A 1 93 ? -5.625 8.352 10.711 1 96.62 93 LEU A CA 1
ATOM 722 C C . LEU A 1 93 ? -6.109 7.402 9.625 1 96.62 93 LEU A C 1
ATOM 724 O O . LEU A 1 93 ? -7.078 7.695 8.922 1 96.62 93 LEU A O 1
ATOM 728 N N . VAL A 1 94 ? -5.477 6.223 9.5 1 96.44 94 VAL A N 1
ATOM 729 C CA . VAL A 1 94 ? -5.785 5.312 8.406 1 96.44 94 VAL A CA 1
ATOM 730 C C . VAL A 1 94 ? -7.164 4.691 8.617 1 96.44 94 VAL A C 1
ATOM 732 O O . VAL A 1 94 ? -7.742 4.121 7.688 1 96.44 94 VAL A O 1
ATOM 735 N N . LEU A 1 95 ? -7.695 4.836 9.789 1 95.25 95 LEU A N 1
ATOM 736 C CA . LEU A 1 95 ? -9.031 4.328 10.086 1 95.25 95 LEU A CA 1
ATOM 737 C C . LEU A 1 95 ? -10.078 5.434 9.945 1 95.25 95 LEU A C 1
ATOM 739 O O . LEU A 1 95 ? -11.258 5.207 10.211 1 95.25 95 LEU A O 1
ATOM 743 N N . GLY A 1 96 ? -9.602 6.562 9.57 1 96.31 96 GLY A N 1
ATOM 744 C CA . GLY A 1 96 ? -10.516 7.676 9.43 1 96.31 96 GLY A CA 1
ATOM 745 C C . GLY A 1 96 ? -10.914 8.297 10.758 1 96.31 96 GLY A C 1
ATOM 746 O O . GLY A 1 96 ? -11.977 8.906 10.867 1 96.31 96 GLY A O 1
ATOM 747 N N . LEU A 1 97 ? -10.117 8.109 11.719 1 96.19 97 LEU A N 1
ATOM 748 C CA . LEU A 1 97 ? -10.414 8.633 13.047 1 96.19 97 LEU A CA 1
ATOM 749 C C . LEU A 1 97 ? -9.578 9.875 13.336 1 96.19 97 LEU A C 1
ATOM 751 O O . LEU A 1 97 ? -8.5 10.047 12.773 1 96.19 97 LEU A O 1
ATOM 755 N N . PRO A 1 98 ? -10.148 10.773 14.25 1 95.44 98 PRO A N 1
ATOM 756 C CA . PRO A 1 98 ? -9.297 11.875 14.688 1 95.44 98 PRO A CA 1
ATOM 757 C C . PRO A 1 98 ? -8 11.398 15.344 1 95.44 98 PRO A C 1
ATOM 759 O O . PRO A 1 98 ? -8.023 10.445 16.141 1 95.44 98 PRO A O 1
ATOM 762 N N . TRP A 1 99 ? -6.977 11.953 14.953 1 95.06 99 TRP A N 1
ATOM 763 C CA . TRP A 1 99 ? -5.699 11.406 15.391 1 95.06 99 TRP A CA 1
ATOM 764 C C . TRP A 1 99 ? -4.902 12.445 16.172 1 95.06 99 TRP A C 1
ATOM 766 O O . TRP A 1 99 ? -3.926 12.109 16.844 1 95.06 99 TRP A O 1
ATOM 776 N N . GLN A 1 100 ? -5.199 13.68 16.094 1 90.19 100 GLN A N 1
ATOM 777 C CA . GLN A 1 100 ? -4.395 14.773 16.625 1 90.19 100 GLN A CA 1
ATOM 778 C C . GLN A 1 100 ? -4.191 14.641 18.125 1 90.19 100 GLN A C 1
ATOM 780 O O . GLN A 1 100 ? -3.145 15.016 18.656 1 90.19 100 GLN A O 1
ATOM 785 N N . ARG A 1 101 ? -5.098 13.977 18.828 1 87.88 101 ARG A N 1
ATOM 786 C CA . ARG A 1 101 ? -4.992 13.891 20.281 1 87.88 101 ARG A CA 1
ATOM 787 C C . ARG A 1 101 ? -4.691 12.469 20.719 1 87.88 101 ARG A C 1
ATOM 789 O O . ARG A 1 101 ? -4.801 12.141 21.906 1 87.88 101 ARG A O 1
ATOM 796 N N . VAL A 1 102 ? -4.406 11.75 19.75 1 83.44 102 VAL A N 1
ATOM 797 C CA . VAL A 1 102 ? -4.078 10.367 20.078 1 83.44 102 VAL A CA 1
ATOM 798 C C . VAL A 1 102 ? -2.756 10.32 20.844 1 83.44 102 VAL A C 1
ATOM 800 O O . VAL A 1 102 ? -1.765 10.922 20.422 1 83.44 102 VAL A O 1
ATOM 803 N N . GLY A 1 103 ? -2.771 9.586 21.969 1 67.75 103 GLY A N 1
ATOM 804 C CA . GLY A 1 103 ? -1.586 9.477 22.797 1 67.75 103 GLY A CA 1
ATOM 805 C C . GLY A 1 103 ? -1.438 10.633 23.781 1 67.75 103 GLY A C 1
ATOM 806 O O . GLY A 1 103 ? -0.583 10.594 24.656 1 67.75 103 GLY A O 1
ATOM 807 N N . ALA A 1 104 ? -1.96 11.922 23.328 1 59.34 104 ALA A N 1
ATOM 808 C CA . ALA A 1 104 ? -1.896 13.055 24.25 1 59.34 104 ALA A CA 1
ATOM 809 C C . ALA A 1 104 ? -2.484 12.68 25.609 1 59.34 104 ALA A C 1
ATOM 811 O O . ALA A 1 104 ? -2.047 13.195 26.641 1 59.34 104 ALA A O 1
ATOM 812 N N . ASN A 1 105 ? -3.473 11.844 25.641 1 51.56 105 ASN A N 1
ATOM 813 C CA . ASN A 1 105 ? -4.02 11.57 26.969 1 51.56 105 ASN A CA 1
ATOM 814 C C . ASN A 1 105 ? -2.959 11 27.906 1 51.56 105 ASN A C 1
ATOM 816 O O . ASN A 1 105 ? -3.246 10.703 29.062 1 51.56 105 ASN A O 1
ATOM 820 N N . GLY A 1 106 ? -1.996 10.5 27.344 1 45.56 106 GLY A N 1
ATOM 821 C CA . GLY A 1 106 ? -1.156 10.031 28.438 1 45.56 106 GLY A CA 1
ATOM 822 C C . GLY A 1 106 ? -0.646 11.148 29.312 1 45.56 106 GLY A C 1
ATOM 823 O O . GLY A 1 106 ? 0.07 10.906 30.297 1 45.56 106 GLY A O 1
ATOM 824 N N . ALA A 1 107 ? -0.576 12.414 28.844 1 41.22 107 ALA A N 1
ATOM 825 C CA . ALA A 1 107 ? -0.127 13.414 29.812 1 41.22 107 ALA A CA 1
ATOM 826 C C . ALA A 1 107 ? -1.276 13.867 30.703 1 41.22 107 ALA A C 1
ATOM 828 O O . ALA A 1 107 ? -2.166 14.594 30.266 1 41.22 107 ALA A O 1
ATOM 829 N N . ILE A 1 108 ? -2.031 12.969 31.266 1 41.34 108 ILE A N 1
ATOM 830 C CA . ILE A 1 108 ? -2.826 13.391 32.406 1 41.34 108 ILE A CA 1
ATOM 831 C C . ILE A 1 108 ? -2.049 14.422 33.219 1 41.34 108 ILE A C 1
ATOM 833 O O . ILE A 1 108 ? -1.015 14.094 33.812 1 41.34 108 ILE A O 1
ATOM 837 N N . THR A 1 109 ? -1.976 15.492 32.75 1 36.81 109 THR A N 1
ATOM 838 C CA . THR A 1 109 ? -1.442 16.578 33.562 1 36.81 109 THR A CA 1
ATOM 839 C C . THR A 1 109 ? -2.037 16.562 34.969 1 36.81 109 THR A C 1
ATOM 841 O O . THR A 1 109 ? -3.258 16.562 35.125 1 36.81 109 THR A O 1
ATOM 844 N N . VAL A 1 110 ? -1.476 15.836 35.844 1 38.16 110 VAL A N 1
ATOM 845 C CA . VAL A 1 110 ? -1.736 16.016 37.281 1 38.16 110 VAL A CA 1
ATOM 846 C C . VAL A 1 110 ? -1.855 17.5 37.594 1 38.16 110 VAL A C 1
ATOM 848 O O . VAL A 1 110 ? -0.911 18.266 37.406 1 38.16 110 VAL A O 1
ATOM 851 N N . ILE A 1 111 ? -2.961 18.125 37.312 1 27.33 111 ILE A N 1
ATOM 852 C CA . ILE A 1 111 ? -3.098 19.344 38.094 1 27.33 111 ILE A CA 1
ATOM 853 C C . ILE A 1 111 ? -3.16 18.984 39.594 1 27.33 111 ILE A C 1
ATOM 855 O O . ILE A 1 111 ? -3.793 17.984 39.969 1 27.33 111 ILE A O 1
ATOM 859 N N . MET B 1 1 ? -2.277 -3.881 14.094 1 59.31 1 MET B N 1
ATOM 860 C CA . MET B 1 1 ? -1.755 -4.703 13.008 1 59.31 1 MET B CA 1
ATOM 861 C C . MET B 1 1 ? -2.875 -5.145 12.07 1 59.31 1 MET B C 1
ATOM 863 O O . MET B 1 1 ? -4.004 -5.363 12.508 1 59.31 1 MET B O 1
ATOM 867 N N . MET B 1 2 ? -2.717 -4.809 10.75 1 77.69 2 MET B N 1
ATOM 868 C CA . MET B 1 2 ? -3.732 -5.223 9.789 1 77.69 2 MET B CA 1
ATOM 869 C C . MET B 1 2 ? -3.898 -6.738 9.797 1 77.69 2 MET B C 1
ATOM 871 O O . MET B 1 2 ? -2.914 -7.477 9.727 1 77.69 2 MET B O 1
ATOM 875 N N . ARG B 1 3 ? -5.027 -7.148 10.156 1 85.56 3 ARG B N 1
ATOM 876 C CA . ARG B 1 3 ? -5.344 -8.57 10.18 1 85.56 3 ARG B CA 1
ATOM 877 C C . ARG B 1 3 ? -5.477 -9.125 8.766 1 85.56 3 ARG B C 1
ATOM 879 O O . ARG B 1 3 ? -6.211 -8.578 7.945 1 85.56 3 ARG B O 1
ATOM 886 N N . ILE B 1 4 ? -4.738 -10.195 8.453 1 92.56 4 ILE B N 1
ATOM 887 C CA . ILE B 1 4 ? -4.824 -10.898 7.18 1 92.56 4 ILE B CA 1
ATOM 888 C C . ILE B 1 4 ? -5.035 -12.391 7.434 1 92.56 4 ILE B C 1
ATOM 890 O O . ILE B 1 4 ? -4.176 -13.055 8.023 1 92.56 4 ILE B O 1
ATOM 894 N N . ASP B 1 5 ? -6.125 -12.953 6.918 1 94.94 5 ASP B N 1
ATOM 895 C CA . ASP B 1 5 ? -6.5 -14.336 7.176 1 94.94 5 ASP B CA 1
ATOM 896 C C . ASP B 1 5 ? -6 -15.258 6.066 1 94.94 5 ASP B C 1
ATOM 898 O O . ASP B 1 5 ? -5.758 -16.438 6.297 1 94.94 5 ASP B O 1
ATOM 902 N N . ALA B 1 6 ? -5.906 -14.742 4.918 1 96.31 6 ALA B N 1
ATOM 903 C CA . ALA B 1 6 ? -5.461 -15.531 3.777 1 96.31 6 ALA B CA 1
ATOM 904 C C . ALA B 1 6 ? -4.758 -14.656 2.742 1 96.31 6 ALA B C 1
ATOM 906 O O . ALA B 1 6 ? -5.043 -13.461 2.637 1 96.31 6 ALA B O 1
ATOM 907 N N . ILE B 1 7 ? -3.859 -15.25 2.025 1 97 7 ILE B N 1
ATOM 908 C CA . ILE B 1 7 ? -3.088 -14.578 0.985 1 97 7 ILE B CA 1
ATOM 909 C C . ILE B 1 7 ? -3.152 -15.383 -0.309 1 97 7 ILE B C 1
ATOM 911 O O . ILE B 1 7 ? -2.822 -16.578 -0.324 1 97 7 ILE B O 1
ATOM 915 N N . TRP B 1 8 ? -3.586 -14.711 -1.352 1 96.75 8 TRP B N 1
ATOM 916 C CA . TRP B 1 8 ? -3.723 -15.359 -2.652 1 96.75 8 TRP B CA 1
ATOM 917 C C . TRP B 1 8 ? -2.939 -14.602 -3.721 1 96.75 8 TRP B C 1
ATOM 919 O O . TRP B 1 8 ? -2.941 -13.367 -3.746 1 96.75 8 TRP B O 1
ATOM 929 N N . LEU B 1 9 ? -2.338 -15.359 -4.609 1 96.31 9 LEU B N 1
ATOM 930 C CA . LEU B 1 9 ? -1.612 -14.789 -5.738 1 96.31 9 LEU B CA 1
ATOM 931 C C . LEU B 1 9 ? -2.23 -15.234 -7.059 1 96.31 9 LEU B C 1
ATOM 933 O O . 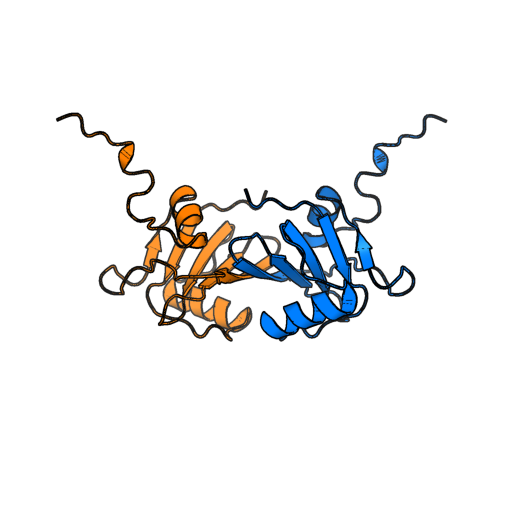LEU B 1 9 ? -2.562 -16.406 -7.23 1 96.31 9 LEU B O 1
ATOM 937 N N . ALA B 1 10 ? -2.453 -14.242 -7.945 1 96.5 10 ALA B N 1
ATOM 938 C CA . ALA B 1 10 ? -2.883 -14.562 -9.305 1 96.5 10 ALA B CA 1
ATOM 939 C C . ALA B 1 10 ? -1.683 -14.805 -10.219 1 96.5 10 ALA B C 1
ATOM 941 O O . ALA B 1 10 ? -0.759 -13.992 -10.273 1 96.5 10 ALA B O 1
ATOM 942 N N . THR B 1 11 ? -1.721 -15.828 -11.023 1 94.88 11 THR B N 1
ATOM 943 C CA . THR B 1 11 ? -0.575 -16.172 -11.859 1 94.88 11 THR B CA 1
ATOM 944 C C . THR B 1 11 ? -0.599 -15.383 -13.156 1 94.88 11 THR B C 1
ATOM 946 O O . THR B 1 11 ? 0.447 -15.148 -13.766 1 94.88 11 THR B O 1
ATOM 949 N N . GLU B 1 12 ? -1.777 -14.938 -13.625 1 94.69 12 GLU B N 1
ATOM 950 C CA . GLU B 1 12 ? -1.871 -14.117 -14.828 1 94.69 12 GLU B CA 1
ATOM 951 C C . GLU B 1 12 ? -1.411 -12.688 -14.555 1 94.69 12 GLU B C 1
ATOM 953 O O . GLU B 1 12 ? -1.78 -12.094 -13.539 1 94.69 12 GLU B O 1
ATOM 958 N N . PRO B 1 13 ? -0.678 -12.148 -15.461 1 95.88 13 PRO B N 1
ATOM 959 C CA . PRO B 1 13 ? -0.145 -10.797 -15.258 1 95.88 13 PRO B CA 1
ATOM 960 C C . PRO B 1 13 ? -1.235 -9.727 -15.234 1 95.88 13 PRO B C 1
ATOM 962 O O . PRO B 1 13 ? -2.297 -9.914 -15.836 1 95.88 13 PRO B O 1
ATOM 965 N N . MET B 1 14 ? -0.982 -8.688 -14.547 1 96.94 14 MET B N 1
ATOM 966 C CA . MET B 1 14 ? -1.849 -7.516 -14.5 1 96.94 14 MET B CA 1
ATOM 967 C C . MET B 1 14 ? -1.096 -6.266 -14.945 1 96.94 14 MET B C 1
ATOM 969 O O . MET B 1 14 ? 0.095 -6.121 -14.664 1 96.94 14 MET B O 1
ATOM 973 N N . ASP B 1 15 ? -1.851 -5.383 -15.602 1 96.75 15 ASP B N 1
ATOM 974 C CA . ASP B 1 15 ? -1.326 -4.051 -15.875 1 96.75 15 ASP B CA 1
ATOM 975 C C . ASP B 1 15 ? -1.106 -3.271 -14.578 1 96.75 15 ASP B C 1
ATOM 977 O O . ASP B 1 15 ? -2.035 -3.098 -13.789 1 96.75 15 ASP B O 1
ATOM 981 N N . MET B 1 16 ? 0.039 -2.762 -14.344 1 95.75 16 MET B N 1
ATOM 982 C CA . MET B 1 16 ? 0.413 -2.135 -13.078 1 95.75 16 MET B CA 1
ATOM 983 C C . MET B 1 16 ? -0.137 -0.715 -12.992 1 95.75 16 MET B C 1
ATOM 985 O O . MET B 1 16 ? -0.079 -0.085 -11.938 1 95.75 16 MET B O 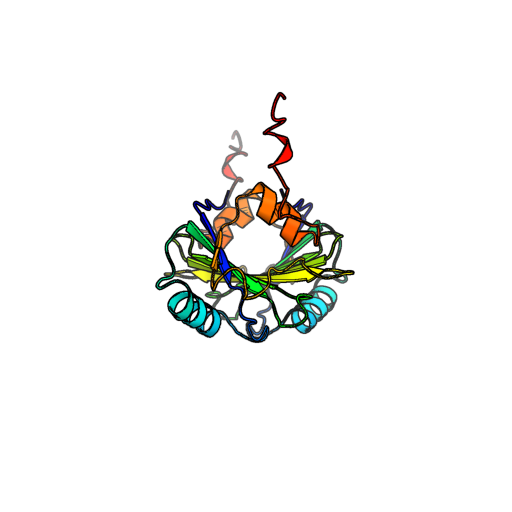1
ATOM 989 N N . ARG B 1 17 ? -0.709 -0.207 -14.078 1 93.44 17 ARG B N 1
ATOM 990 C CA . ARG B 1 17 ? -1.406 1.074 -14.047 1 93.44 17 ARG B CA 1
ATOM 991 C C . ARG B 1 17 ? -2.799 0.927 -13.445 1 93.44 17 ARG B C 1
ATOM 993 O O . ARG B 1 17 ? -3.449 1.923 -13.117 1 93.44 17 ARG B O 1
ATOM 1000 N N . ALA B 1 18 ? -3.207 -0.287 -13.258 1 95.62 18 ALA B N 1
ATOM 1001 C CA . ALA B 1 18 ? -4.52 -0.567 -12.68 1 95.62 18 ALA B CA 1
ATOM 1002 C C . ALA B 1 18 ? -4.668 0.09 -11.312 1 95.62 18 ALA B C 1
ATOM 1004 O O . ALA B 1 18 ? -3.867 -0.156 -10.414 1 95.62 18 ALA B O 1
ATOM 1005 N N . GLY B 1 19 ? -5.676 0.915 -11.266 1 95.56 19 GLY B N 1
ATOM 1006 C CA . GLY B 1 19 ? -6.016 1.5 -9.977 1 95.56 19 GLY B CA 1
ATOM 1007 C C . GLY B 1 19 ? -6.906 0.609 -9.133 1 95.56 19 GLY B C 1
ATOM 1008 O O . GLY B 1 19 ? -7.074 -0.575 -9.438 1 95.56 19 GLY B O 1
ATOM 1009 N N . THR B 1 20 ? -7.43 1.171 -8.078 1 95.31 20 THR B N 1
ATOM 1010 C CA . THR B 1 20 ? -8.164 0.408 -7.07 1 95.31 20 THR B CA 1
ATOM 1011 C C . THR B 1 20 ? -9.375 -0.283 -7.695 1 95.31 20 THR B C 1
ATOM 1013 O O . THR B 1 20 ? -9.586 -1.479 -7.484 1 95.31 20 THR B O 1
ATOM 1016 N N . GLU B 1 21 ? -10.125 0.428 -8.484 1 94.75 21 GLU B N 1
ATOM 1017 C CA . GLU B 1 21 ? -11.336 -0.133 -9.086 1 94.75 21 GLU B CA 1
ATOM 1018 C C . GLU B 1 21 ? -11 -1.28 -10.031 1 94.75 21 GLU B C 1
ATOM 1020 O O . GLU B 1 21 ? -11.617 -2.346 -9.969 1 94.75 21 GLU B O 1
ATOM 1025 N N . THR B 1 22 ? -10.102 -1.062 -10.898 1 96.31 22 THR B N 1
ATOM 1026 C CA . THR B 1 22 ? -9.68 -2.086 -11.852 1 96.31 22 THR B CA 1
ATOM 1027 C C . THR B 1 22 ? -9.102 -3.295 -11.125 1 96.31 22 THR B C 1
ATOM 1029 O O . THR B 1 22 ? -9.383 -4.438 -11.484 1 96.31 22 THR B O 1
ATOM 1032 N N . ALA B 1 23 ? -8.297 -3.07 -10.102 1 97.19 23 ALA B N 1
ATOM 1033 C CA . ALA B 1 23 ? -7.719 -4.16 -9.32 1 97.19 23 ALA B CA 1
ATOM 1034 C C . ALA B 1 23 ? -8.805 -4.973 -8.625 1 97.19 23 ALA B C 1
ATOM 1036 O O . ALA B 1 23 ? -8.75 -6.207 -8.602 1 97.19 23 ALA B O 1
ATOM 1037 N N . LEU B 1 24 ? -9.789 -4.215 -8.109 1 96.25 24 LEU B N 1
ATOM 1038 C CA . LEU B 1 24 ? -10.906 -4.898 -7.449 1 96.25 24 LEU B CA 1
ATOM 1039 C C . LEU B 1 24 ? -11.648 -5.789 -8.438 1 96.25 24 LEU B C 1
ATOM 1041 O O . LEU B 1 24 ? -11.984 -6.934 -8.109 1 96.25 24 LEU B O 1
ATOM 1045 N N . ALA B 1 25 ? -11.906 -5.336 -9.617 1 97 25 ALA B N 1
ATOM 1046 C CA . ALA B 1 25 ? -12.586 -6.109 -10.656 1 97 25 ALA B CA 1
ATOM 1047 C C . ALA B 1 25 ? -11.789 -7.363 -11.008 1 97 25 ALA B C 1
ATOM 1049 O O . ALA B 1 25 ? -12.359 -8.438 -11.211 1 97 25 ALA B O 1
ATOM 1050 N N . ARG B 1 26 ? -10.5 -7.152 -11.07 1 96.75 26 ARG B N 1
ATOM 1051 C CA . ARG B 1 26 ? -9.641 -8.297 -11.367 1 96.75 26 ARG B CA 1
ATOM 1052 C C . ARG B 1 26 ? -9.703 -9.328 -10.25 1 96.75 26 ARG B C 1
ATOM 1054 O O . ARG B 1 26 ? -9.711 -10.531 -10.516 1 96.75 26 ARG B O 1
ATOM 1061 N N . VAL B 1 27 ? -9.664 -8.883 -9.016 1 97 27 VAL B N 1
ATOM 1062 C CA . VAL B 1 27 ? -9.781 -9.789 -7.871 1 97 27 VAL B CA 1
ATOM 1063 C C . VAL B 1 27 ? -11.055 -10.617 -7.992 1 97 27 VAL B C 1
ATOM 1065 O O . VAL B 1 27 ? -11.031 -11.836 -7.82 1 97 27 VAL B O 1
ATOM 1068 N N . VAL B 1 28 ? -12.117 -9.969 -8.312 1 96.12 28 VAL B N 1
ATOM 1069 C CA . VAL B 1 28 ? -13.406 -10.641 -8.438 1 96.12 28 VAL B CA 1
ATOM 1070 C C . VAL B 1 28 ? -13.359 -11.633 -9.594 1 96.12 28 VAL B C 1
ATOM 1072 O O . VAL B 1 28 ? -13.844 -12.766 -9.469 1 96.12 28 VAL B O 1
ATOM 1075 N N . ALA B 1 29 ? -12.797 -11.273 -10.641 1 95 29 ALA B N 1
ATOM 1076 C CA . ALA B 1 29 ? -12.719 -12.125 -11.828 1 95 29 ALA B CA 1
ATOM 1077 C C . ALA B 1 29 ? -11.883 -13.367 -11.562 1 95 29 ALA B C 1
ATOM 1079 O O . ALA B 1 29 ? -12.234 -14.469 -12 1 95 29 ALA B O 1
ATOM 1080 N N . VAL B 1 30 ? -10.82 -13.227 -10.836 1 94 30 VAL B N 1
ATOM 1081 C CA . VAL B 1 30 ? -9.859 -14.312 -10.656 1 94 30 VAL B CA 1
ATOM 1082 C C . VAL B 1 30 ? -10.25 -15.148 -9.438 1 94 30 VAL B C 1
ATOM 1084 O O . VAL B 1 30 ? -10.156 -16.375 -9.461 1 94 30 VAL B O 1
ATOM 1087 N N . PHE B 1 31 ? -10.695 -14.461 -8.398 1 94.44 31 PHE B N 1
ATOM 1088 C CA . PHE B 1 31 ? -10.836 -15.156 -7.117 1 94.44 31 PHE B CA 1
ATOM 1089 C C . PHE B 1 31 ? -12.305 -15.258 -6.719 1 94.44 31 PHE B C 1
ATOM 1091 O O . PHE B 1 31 ? -12.633 -15.875 -5.699 1 94.44 31 PHE B O 1
ATOM 1098 N N . GLY B 1 32 ? -13.188 -14.625 -7.469 1 93.69 32 GLY B N 1
ATOM 1099 C CA . GLY B 1 32 ? -14.617 -14.742 -7.242 1 93.69 32 GLY B CA 1
ATOM 1100 C C . GLY B 1 32 ? -15.18 -13.602 -6.414 1 93.69 32 GLY B C 1
ATOM 1101 O O . GLY B 1 32 ? -16.328 -13.18 -6.617 1 93.69 32 GLY B O 1
ATOM 1102 N N . ALA B 1 33 ? -14.453 -13.148 -5.418 1 93.88 33 ALA B N 1
ATOM 1103 C CA . ALA B 1 33 ? -14.867 -12.039 -4.555 1 93.88 33 ALA B CA 1
ATOM 1104 C C . ALA B 1 33 ? -13.664 -11.422 -3.848 1 93.88 33 ALA B C 1
ATOM 1106 O O . ALA B 1 33 ? -12.617 -12.055 -3.709 1 93.88 33 ALA B O 1
ATOM 1107 N N . ALA B 1 34 ? -13.828 -10.211 -3.473 1 93 34 ALA B N 1
ATOM 1108 C CA . ALA B 1 34 ? -12.883 -9.594 -2.549 1 93 34 ALA B CA 1
ATOM 1109 C C . ALA B 1 34 ? -13.312 -9.797 -1.1 1 93 34 ALA B C 1
ATOM 1111 O O . ALA B 1 34 ? -14.086 -9.008 -0.557 1 93 34 ALA B O 1
ATOM 1112 N N . LYS B 1 35 ? -12.805 -10.812 -0.522 1 94.06 35 LYS B N 1
ATOM 1113 C CA . LYS B 1 35 ? -13.219 -11.18 0.83 1 94.06 35 LYS B CA 1
ATOM 1114 C C . LYS B 1 35 ? -12.492 -10.328 1.872 1 94.06 35 LYS B C 1
ATOM 1116 O O . LYS B 1 35 ? -11.328 -9.969 1.685 1 94.06 35 LYS B O 1
ATOM 1121 N N . PRO B 1 36 ? -13.203 -10.023 2.963 1 92.81 36 PRO B N 1
ATOM 1122 C CA . PRO B 1 36 ? -12.531 -9.266 4.02 1 92.81 36 PRO B CA 1
ATOM 1123 C C . PRO B 1 36 ? -11.297 -9.984 4.562 1 92.81 36 PRO B C 1
ATOM 1125 O O . PRO B 1 36 ? -11.289 -11.219 4.656 1 92.81 36 PRO B O 1
ATOM 1128 N N . HIS B 1 37 ? -10.297 -9.25 4.887 1 94.31 37 HIS B N 1
ATOM 1129 C CA . HIS B 1 37 ? -9.078 -9.695 5.543 1 94.31 37 HIS B CA 1
ATOM 1130 C C . HIS B 1 37 ? -8.32 -10.695 4.672 1 94.31 37 HIS B C 1
ATOM 1132 O O . HIS B 1 37 ? -7.676 -11.609 5.188 1 94.31 37 HIS B O 1
ATOM 1138 N N . CYS B 1 38 ? -8.484 -10.609 3.426 1 96.06 38 CYS B N 1
ATOM 1139 C CA . CYS B 1 38 ? -7.688 -11.383 2.479 1 96.06 38 CYS B CA 1
ATOM 1140 C C . CYS B 1 38 ? -6.805 -10.469 1.635 1 96.06 38 CYS B C 1
ATOM 1142 O O . CYS B 1 38 ? -7.223 -9.375 1.254 1 96.06 38 CYS B O 1
ATOM 1144 N N . ALA B 1 39 ? -5.656 -10.945 1.349 1 97.69 39 ALA B N 1
ATOM 1145 C CA . ALA B 1 39 ? -4.738 -10.234 0.457 1 97.69 39 ALA B CA 1
ATOM 1146 C C . ALA B 1 39 ? -4.668 -10.914 -0.908 1 97.69 39 ALA B C 1
ATOM 1148 O O . ALA B 1 39 ? -4.602 -12.141 -0.995 1 97.69 39 ALA B O 1
ATOM 1149 N N . TYR B 1 40 ? -4.738 -10.125 -1.904 1 98 40 TYR B N 1
ATOM 1150 C CA . TYR B 1 40 ? -4.641 -10.602 -3.281 1 98 40 TYR B CA 1
ATOM 1151 C C . TYR B 1 40 ? -3.445 -9.977 -3.988 1 98 40 TYR B C 1
ATOM 1153 O O . TYR B 1 40 ? -3.324 -8.75 -4.047 1 98 40 TYR B O 1
ATOM 1161 N N . LEU B 1 41 ? -2.641 -10.82 -4.57 1 98.38 41 LEU B N 1
ATOM 1162 C CA . LEU B 1 41 ? -1.41 -10.336 -5.184 1 98.38 41 LEU B CA 1
ATOM 1163 C C . LEU B 1 41 ? -1.444 -10.523 -6.699 1 98.38 41 LEU B C 1
ATOM 1165 O O . LEU B 1 41 ? -1.907 -11.555 -7.188 1 98.38 41 LEU B O 1
ATOM 1169 N N . PHE B 1 42 ? -0.913 -9.57 -7.359 1 98.12 42 PHE B N 1
ATOM 1170 C CA . PHE B 1 42 ? -0.71 -9.578 -8.805 1 98.12 42 PHE B CA 1
ATOM 1171 C C . PHE B 1 42 ? 0.692 -9.102 -9.156 1 98.12 42 PHE B C 1
ATOM 1173 O O . PHE B 1 42 ? 1.294 -8.32 -8.414 1 98.12 42 PHE B O 1
ATOM 1180 N N . ALA B 1 43 ? 1.168 -9.531 -10.281 1 97.94 43 ALA B N 1
ATOM 1181 C CA . ALA B 1 43 ? 2.416 -9.008 -10.828 1 97.94 43 ALA B CA 1
ATOM 1182 C C . ALA B 1 43 ? 2.273 -8.695 -12.312 1 97.94 43 ALA B C 1
ATOM 1184 O O . ALA B 1 43 ? 1.327 -9.148 -12.961 1 97.94 43 ALA B O 1
ATOM 1185 N N . ASN B 1 44 ? 3.146 -7.75 -12.766 1 97.19 44 ASN B N 1
ATOM 1186 C CA . ASN B 1 44 ? 3.232 -7.594 -14.211 1 97.19 44 ASN B CA 1
ATOM 1187 C C . ASN B 1 44 ? 3.939 -8.781 -14.859 1 97.19 44 ASN B C 1
ATOM 1189 O O . ASN B 1 44 ? 4.445 -9.664 -14.164 1 97.19 44 ASN B O 1
ATOM 1193 N N . ARG B 1 45 ? 3.971 -8.773 -16.141 1 95.94 45 ARG B N 1
ATOM 1194 C CA . ARG B 1 45 ? 4.473 -9.914 -16.906 1 95.94 45 ARG B CA 1
ATOM 1195 C C . ARG B 1 45 ? 5.922 -10.219 -16.547 1 95.94 45 ARG B C 1
ATOM 1197 O O . ARG B 1 45 ? 6.293 -11.383 -16.375 1 95.94 45 ARG B O 1
ATOM 1204 N N . ARG B 1 46 ? 6.734 -9.234 -16.406 1 95.62 46 ARG B N 1
ATOM 1205 C CA . ARG B 1 46 ? 8.156 -9.406 -16.125 1 95.62 46 ARG B CA 1
ATOM 1206 C C . ARG B 1 46 ? 8.383 -9.695 -14.641 1 95.62 46 ARG B C 1
ATOM 1208 O O . ARG B 1 46 ? 9.508 -9.977 -14.219 1 95.62 46 ARG B O 1
ATOM 1215 N N . ALA B 1 47 ? 7.395 -9.516 -13.82 1 97.06 47 ALA B N 1
ATOM 1216 C CA . ALA B 1 47 ? 7.398 -9.766 -12.383 1 97.06 47 ALA B CA 1
ATOM 1217 C C . ALA B 1 47 ? 8.398 -8.859 -11.672 1 97.06 47 ALA B C 1
ATOM 1219 O O . ALA B 1 47 ? 9.047 -9.273 -10.703 1 97.06 47 ALA B O 1
ATOM 1220 N N . ASN B 1 48 ? 8.586 -7.738 -12.164 1 97 48 ASN B N 1
ATOM 1221 C CA . ASN B 1 48 ? 9.445 -6.781 -11.469 1 97 48 ASN B CA 1
ATOM 1222 C C . ASN B 1 48 ? 8.625 -5.734 -10.719 1 97 48 ASN B C 1
ATOM 1224 O O . ASN B 1 48 ? 9.188 -4.871 -10.039 1 97 48 ASN B O 1
ATOM 1228 N N . ARG B 1 49 ? 7.34 -5.754 -10.852 1 97.44 49 ARG B N 1
ATOM 1229 C CA . ARG B 1 49 ? 6.387 -4.957 -10.086 1 97.44 49 ARG B CA 1
ATOM 1230 C C . ARG B 1 49 ? 5.234 -5.816 -9.586 1 97.44 49 ARG B C 1
ATOM 1232 O O . ARG B 1 49 ? 4.828 -6.77 -10.25 1 97.44 49 ARG B O 1
ATOM 1239 N N . MET B 1 50 ? 4.73 -5.516 -8.477 1 98.19 50 MET B N 1
ATOM 1240 C CA . MET B 1 50 ? 3.57 -6.242 -7.969 1 98.19 50 MET B CA 1
ATOM 1241 C C . MET B 1 50 ? 2.586 -5.293 -7.293 1 98.19 50 MET B C 1
ATOM 1243 O O . MET B 1 50 ? 2.949 -4.172 -6.93 1 98.19 50 MET B O 1
ATOM 1247 N N . LYS B 1 51 ? 1.4 -5.727 -7.199 1 98.5 51 LYS B N 1
ATOM 1248 C CA . LYS B 1 51 ? 0.378 -5.043 -6.41 1 98.5 51 LYS B CA 1
ATOM 1249 C C . LYS B 1 51 ? -0.261 -5.992 -5.398 1 98.5 51 LYS B C 1
ATOM 1251 O O . LYS B 1 51 ? -0.397 -7.188 -5.664 1 98.5 51 LYS B O 1
ATOM 1256 N N . VAL B 1 52 ? -0.604 -5.473 -4.297 1 98.12 52 VAL B N 1
ATOM 1257 C CA . VAL B 1 52 ? -1.33 -6.188 -3.252 1 98.12 52 VAL B CA 1
ATOM 1258 C C . VAL B 1 52 ? -2.619 -5.441 -2.918 1 98.12 52 VAL B C 1
ATOM 1260 O O . VAL B 1 52 ? -2.588 -4.254 -2.582 1 98.12 52 VAL B O 1
ATOM 1263 N N . LEU B 1 53 ? -3.713 -6.121 -3.039 1 98.19 53 LEU B N 1
ATOM 1264 C CA . LEU B 1 53 ? -5.008 -5.566 -2.656 1 98.19 53 LEU B CA 1
ATOM 1265 C C . LEU B 1 53 ? -5.535 -6.238 -1.392 1 98.19 53 LEU B C 1
ATOM 1267 O O . LEU B 1 53 ? -5.547 -7.469 -1.296 1 98.19 53 LEU B O 1
ATOM 1271 N N . VAL B 1 54 ? -5.941 -5.434 -0.425 1 97 54 VAL B N 1
ATOM 1272 C CA . VAL B 1 54 ? -6.527 -5.938 0.813 1 97 54 VAL B CA 1
ATOM 1273 C C . VAL B 1 54 ? -7.805 -5.164 1.132 1 97 54 VAL B C 1
ATOM 1275 O O . VAL B 1 54 ? -7.816 -3.932 1.106 1 97 54 VAL B O 1
ATOM 1278 N N . HIS B 1 55 ? -8.859 -5.902 1.328 1 93.38 55 HIS B N 1
ATOM 1279 C CA . HIS B 1 55 ? -10.031 -5.336 1.993 1 93.38 55 HIS B CA 1
ATOM 1280 C C . HIS B 1 55 ? -10.023 -5.652 3.484 1 93.38 55 HIS B C 1
ATOM 1282 O O . HIS B 1 55 ? -10.188 -6.812 3.875 1 93.38 55 HIS B O 1
ATOM 1288 N N . ASP B 1 56 ? -9.922 -4.625 4.293 1 91.62 56 ASP B N 1
ATOM 1289 C CA . ASP B 1 56 ? -9.688 -4.902 5.707 1 91.62 56 ASP B CA 1
ATOM 1290 C C . ASP B 1 56 ? -10.953 -4.672 6.527 1 91.62 56 ASP B C 1
ATOM 1292 O O . ASP B 1 56 ? -10.898 -4.562 7.754 1 91.62 56 ASP B O 1
ATOM 1296 N N . GLY B 1 57 ? -12.133 -4.594 5.902 1 88.12 57 GLY B N 1
ATOM 1297 C CA . GLY B 1 57 ? -13.391 -4.363 6.586 1 88.12 57 GLY B CA 1
ATOM 1298 C C . GLY B 1 57 ? -13.781 -2.896 6.637 1 88.12 57 GLY B C 1
ATOM 1299 O O . GLY B 1 57 ? -14.961 -2.557 6.504 1 88.12 57 GLY B O 1
ATOM 1300 N N . VAL B 1 58 ? -12.773 -2.072 6.816 1 91.88 58 VAL B N 1
ATOM 1301 C CA . VAL B 1 58 ? -12.992 -0.637 6.953 1 91.88 58 VAL B CA 1
ATOM 1302 C C . VAL B 1 58 ? -12.828 0.044 5.594 1 91.88 58 VAL B C 1
ATOM 1304 O O . VAL B 1 58 ? -13.375 1.129 5.367 1 91.88 58 VAL B O 1
ATOM 1307 N N . GLY B 1 59 ? -12.086 -0.598 4.805 1 94.19 59 GLY B N 1
ATOM 1308 C CA . GLY B 1 59 ? -11.797 -0.072 3.48 1 94.19 59 GLY B CA 1
ATOM 1309 C C . GLY B 1 59 ? -10.836 -0.937 2.689 1 94.19 59 GLY B C 1
ATOM 1310 O O . GLY B 1 59 ? -10.68 -2.125 2.979 1 94.19 59 GLY B O 1
ATOM 1311 N N . ILE B 1 60 ? -10.312 -0.265 1.637 1 96.56 60 ILE B N 1
ATOM 1312 C CA . ILE B 1 60 ? -9.461 -0.998 0.708 1 96.56 60 ILE B CA 1
ATOM 1313 C C . ILE B 1 60 ? -8.07 -0.37 0.681 1 96.56 60 ILE B C 1
ATOM 1315 O O . ILE B 1 60 ? -7.934 0.856 0.658 1 96.56 60 ILE B O 1
ATOM 1319 N N . TRP B 1 61 ? -7.066 -1.208 0.754 1 97.75 61 TRP B N 1
ATOM 1320 C CA . TRP B 1 61 ? -5.688 -0.851 0.448 1 97.75 61 TRP B CA 1
ATOM 1321 C C . TRP B 1 61 ? -5.262 -1.422 -0.902 1 97.75 61 TRP B C 1
ATOM 1323 O O . TRP B 1 61 ? -5.555 -2.578 -1.213 1 97.75 61 TRP B O 1
ATOM 1333 N N . LEU B 1 62 ? -4.645 -0.653 -1.682 1 98.31 62 LEU B N 1
ATOM 1334 C CA . LEU B 1 62 ? -3.928 -1.113 -2.865 1 98.31 62 LEU B CA 1
ATOM 1335 C C . LEU B 1 62 ? -2.475 -0.657 -2.832 1 98.31 62 LEU B C 1
ATOM 1337 O O . LEU B 1 62 ? -2.193 0.541 -2.92 1 98.31 62 LEU B O 1
ATOM 1341 N N . ALA B 1 63 ? -1.585 -1.578 -2.729 1 98.31 63 ALA B N 1
ATOM 1342 C CA . ALA B 1 63 ? -0.166 -1.247 -2.617 1 98.31 63 ALA B CA 1
ATOM 1343 C C . ALA B 1 63 ? 0.609 -1.74 -3.834 1 98.31 63 ALA B C 1
ATOM 1345 O O . ALA B 1 63 ? 0.399 -2.863 -4.301 1 98.31 63 ALA B O 1
ATOM 1346 N N . ALA B 1 64 ? 1.379 -0.913 -4.273 1 98.19 64 ALA B N 1
ATOM 1347 C CA . ALA B 1 64 ? 2.34 -1.274 -5.312 1 98.19 64 ALA B CA 1
ATOM 1348 C C . ALA B 1 64 ? 3.744 -1.426 -4.73 1 98.19 64 ALA B C 1
ATOM 1350 O O . ALA B 1 64 ? 4.156 -0.64 -3.877 1 98.19 64 ALA B O 1
ATOM 1351 N N . ARG B 1 65 ? 4.441 -2.465 -5.152 1 97.62 65 ARG B N 1
ATOM 1352 C CA . ARG B 1 65 ? 5.797 -2.732 -4.684 1 97.62 65 ARG B CA 1
ATOM 1353 C C . ARG B 1 65 ? 6.766 -2.865 -5.855 1 97.62 65 ARG B C 1
ATOM 1355 O O . ARG B 1 65 ? 6.473 -3.561 -6.832 1 97.62 65 ARG B O 1
ATOM 1362 N N . ARG B 1 66 ? 7.852 -2.176 -5.742 1 96.69 66 ARG B N 1
ATOM 1363 C CA . ARG B 1 66 ? 8.984 -2.283 -6.656 1 96.69 66 ARG B CA 1
ATOM 1364 C C . ARG B 1 66 ? 10.289 -2.465 -5.891 1 96.69 66 ARG B C 1
ATOM 1366 O O . ARG B 1 66 ? 10.531 -1.777 -4.898 1 96.69 66 ARG B O 1
ATOM 1373 N N . LEU B 1 67 ? 11.094 -3.365 -6.332 1 96 67 LEU B N 1
ATOM 1374 C CA . LEU B 1 67 ? 12.398 -3.584 -5.723 1 96 67 LEU B CA 1
ATOM 1375 C C . LEU B 1 67 ? 13.453 -2.682 -6.355 1 96 67 LEU B C 1
ATOM 1377 O O . LEU B 1 67 ? 13.32 -2.279 -7.512 1 96 67 LEU B O 1
ATOM 1381 N N . ASN B 1 68 ? 14.477 -2.334 -5.504 1 93.69 68 ASN B N 1
ATOM 1382 C CA . ASN B 1 68 ? 15.609 -1.604 -6.07 1 93.69 68 ASN B CA 1
ATOM 1383 C C . ASN B 1 68 ? 16.297 -2.408 -7.168 1 93.69 68 ASN B C 1
ATOM 1385 O O . ASN B 1 68 ? 16.734 -1.847 -8.172 1 93.69 68 ASN B O 1
ATOM 1389 N N . GLN B 1 69 ? 16.344 -3.664 -6.906 1 95.06 69 GLN B N 1
ATOM 1390 C CA . GLN B 1 69 ? 16.953 -4.586 -7.859 1 95.06 69 GLN B CA 1
ATOM 1391 C C . GLN B 1 69 ? 16.234 -5.934 -7.855 1 95.06 69 GLN B C 1
ATOM 1393 O O . GLN B 1 69 ? 15.68 -6.34 -6.836 1 95.06 69 GLN B O 1
ATOM 1398 N N . GLY B 1 70 ? 16.266 -6.535 -9.055 1 94.94 70 GLY B N 1
ATOM 1399 C CA . GLY B 1 70 ? 15.742 -7.887 -9.156 1 94.94 70 GLY B CA 1
ATOM 1400 C C . GLY B 1 70 ? 14.266 -7.93 -9.484 1 94.94 70 GLY B C 1
ATOM 1401 O O . GLY B 1 70 ? 13.703 -6.941 -9.953 1 94.94 70 GLY B O 1
ATOM 1402 N N . LYS B 1 71 ? 13.719 -9.148 -9.328 1 97 71 LYS B N 1
ATOM 1403 C CA . LYS B 1 71 ? 12.32 -9.414 -9.633 1 97 71 LYS B CA 1
ATOM 1404 C C . LYS B 1 71 ? 11.688 -10.312 -8.57 1 97 71 LYS B C 1
ATOM 1406 O O . LYS B 1 71 ? 12.367 -10.781 -7.664 1 97 71 LYS B O 1
ATOM 1411 N N . PHE B 1 72 ? 10.438 -10.438 -8.688 1 97.75 72 PHE B N 1
ATOM 1412 C CA . PHE B 1 72 ? 9.719 -11.328 -7.793 1 97.75 72 PHE B CA 1
ATOM 1413 C C . PHE B 1 72 ? 9.641 -12.734 -8.375 1 97.75 72 PHE B C 1
ATOM 1415 O O . PHE B 1 72 ? 9.453 -12.906 -9.578 1 97.75 72 PHE B O 1
ATOM 1422 N N . HIS B 1 73 ? 9.844 -13.719 -7.543 1 96.75 73 HIS B N 1
ATOM 1423 C CA . HIS B 1 73 ? 9.688 -15.109 -7.973 1 96.75 73 HIS B CA 1
ATOM 1424 C C . HIS B 1 73 ? 8.219 -15.477 -8.117 1 96.75 73 HIS B C 1
ATOM 1426 O O . HIS B 1 73 ? 7.648 -16.141 -7.242 1 96.75 73 HIS B O 1
ATOM 1432 N N . TRP B 1 74 ? 7.715 -15.094 -9.227 1 96.06 74 TRP B N 1
ATOM 1433 C CA . TRP B 1 74 ? 6.285 -15.258 -9.461 1 96.06 74 TRP B CA 1
ATOM 1434 C C . TRP B 1 74 ? 5.988 -16.609 -10.086 1 96.06 74 TRP B C 1
ATOM 1436 O O . TRP B 1 74 ? 6.695 -17.047 -11 1 96.06 74 TRP B O 1
ATOM 1446 N N . PRO B 1 75 ? 5.066 -17.25 -9.531 1 91.75 75 PRO B N 1
ATOM 1447 C CA . PRO B 1 75 ? 4.77 -18.578 -10.094 1 91.75 75 PRO B CA 1
ATOM 1448 C C . PRO B 1 75 ? 4.172 -18.5 -11.492 1 91.75 75 PRO B C 1
ATOM 1450 O O . PRO B 1 75 ? 3.475 -17.531 -11.82 1 91.75 75 PRO B O 1
ATOM 1453 N N . GLY B 1 76 ? 4.418 -19.5 -12.312 1 86.44 76 GLY 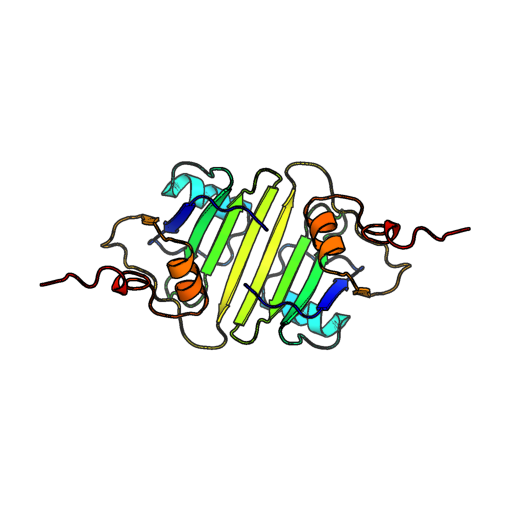B N 1
ATOM 1454 C CA . GLY B 1 76 ? 3.852 -19.578 -13.648 1 86.44 76 GLY B CA 1
ATOM 1455 C C . GLY B 1 76 ? 2.414 -20.062 -13.656 1 86.44 76 GLY B C 1
ATOM 1456 O O . GLY B 1 76 ? 1.912 -20.562 -12.648 1 86.44 76 GLY B O 1
ATOM 1457 N N . THR B 1 77 ? 1.75 -19.891 -14.805 1 81.06 77 THR B N 1
ATOM 1458 C CA . THR B 1 77 ? 0.338 -20.219 -14.969 1 81.06 77 THR B CA 1
ATOM 1459 C C . THR B 1 77 ? 0.122 -21.719 -14.891 1 81.06 77 THR B C 1
ATOM 1461 O O . THR B 1 77 ? -1.005 -22.188 -14.695 1 81.06 77 THR B O 1
ATOM 1464 N N . HIS B 1 78 ? 1.15 -22.484 -15.016 1 79.19 78 HIS B N 1
ATOM 1465 C CA . HIS B 1 78 ? 1.023 -23.938 -14.953 1 79.19 78 HIS B CA 1
ATOM 1466 C C . HIS B 1 78 ? 0.578 -24.391 -13.57 1 79.19 78 HIS B C 1
ATOM 1468 O O . HIS B 1 78 ? 0.099 -25.516 -13.406 1 79.19 78 HIS B O 1
ATOM 1474 N N . ARG B 1 79 ? 0.717 -23.578 -12.672 1 73.56 79 ARG B N 1
ATOM 1475 C CA . ARG B 1 79 ? 0.365 -23.906 -11.297 1 73.56 79 ARG B CA 1
ATOM 1476 C C . ARG B 1 79 ? -1.081 -23.531 -10.992 1 73.56 79 ARG B C 1
ATOM 1478 O O . ARG B 1 79 ? -1.498 -23.547 -9.836 1 73.56 79 ARG B O 1
ATOM 1485 N N . GLY B 1 80 ? -1.833 -23.203 -11.984 1 78.38 80 GLY B N 1
ATOM 1486 C CA . GLY B 1 80 ? -3.191 -22.734 -11.766 1 78.38 80 GLY B CA 1
ATOM 1487 C C . GLY B 1 80 ? -3.312 -21.219 -11.812 1 78.38 80 GLY B C 1
ATOM 1488 O O . GLY B 1 80 ? -2.312 -20.516 -11.969 1 78.38 80 GLY B O 1
ATOM 1489 N N . LEU B 1 81 ? -4.52 -20.812 -11.617 1 83.25 81 LEU B N 1
ATOM 1490 C CA . LEU B 1 81 ? -4.797 -19.391 -11.75 1 83.25 81 LEU B CA 1
ATOM 1491 C C . LEU B 1 81 ? -4.473 -18.656 -10.453 1 83.25 81 LEU B C 1
ATOM 1493 O O . LEU B 1 81 ? -4.23 -17.438 -10.461 1 83.25 81 LEU B O 1
ATOM 1497 N N . GLU B 1 82 ? -4.562 -19.453 -9.344 1 91.56 82 GLU B N 1
ATOM 1498 C CA . GLU B 1 82 ? -4.32 -18.844 -8.039 1 91.56 82 GLU B CA 1
ATOM 1499 C C . GLU B 1 82 ? -3.436 -19.719 -7.164 1 91.56 82 GLU B C 1
ATOM 1501 O O . GLU B 1 82 ? -3.545 -20.953 -7.199 1 91.56 82 GLU B O 1
ATOM 1506 N N . VAL B 1 83 ? -2.615 -19.141 -6.438 1 93.5 83 VAL B N 1
ATOM 1507 C CA . VAL B 1 83 ? -1.727 -19.828 -5.496 1 93.5 83 VAL B CA 1
ATOM 1508 C C . VAL B 1 83 ? -1.876 -19.203 -4.109 1 93.5 83 VAL B C 1
ATOM 1510 O O . VAL B 1 83 ? -1.862 -17.984 -3.963 1 93.5 83 VAL B O 1
ATOM 1513 N N . GLY B 1 84 ? -2.037 -20.016 -3.115 1 95.31 84 GLY B N 1
ATOM 1514 C CA . GLY B 1 84 ? -2.082 -19.547 -1.737 1 95.31 84 GLY B CA 1
ATOM 1515 C C . GLY B 1 84 ? -0.709 -19.438 -1.103 1 95.31 84 GLY B C 1
ATOM 1516 O O . GLY B 1 84 ? 0.171 -20.266 -1.359 1 95.31 84 GLY B O 1
ATOM 1517 N N . LEU B 1 85 ? -0.564 -18.406 -0.274 1 95.62 85 LEU B N 1
ATOM 1518 C CA . LEU B 1 85 ? 0.677 -18.188 0.462 1 95.62 85 LEU B CA 1
ATOM 1519 C C . LEU B 1 85 ? 0.407 -18.062 1.957 1 95.62 85 LEU B C 1
ATOM 1521 O O . LEU B 1 85 ? -0.656 -17.578 2.361 1 95.62 85 LEU B O 1
ATOM 1525 N N . ASP B 1 86 ? 1.376 -18.531 2.732 1 94.5 86 ASP B N 1
ATOM 1526 C CA . ASP B 1 86 ? 1.334 -18.109 4.133 1 94.5 86 ASP B CA 1
ATOM 1527 C C . ASP B 1 86 ? 2.135 -16.828 4.355 1 94.5 86 ASP B C 1
ATOM 1529 O O . ASP B 1 86 ? 2.721 -16.297 3.418 1 94.5 86 ASP B O 1
ATOM 1533 N N . ALA B 1 87 ? 2.143 -16.328 5.598 1 94.06 87 ALA B N 1
ATOM 1534 C CA . ALA B 1 87 ? 2.721 -15.023 5.914 1 94.06 87 ALA B CA 1
ATOM 1535 C C . ALA B 1 87 ? 4.227 -15.016 5.664 1 94.06 87 ALA B C 1
ATOM 1537 O O . ALA B 1 87 ? 4.777 -14.023 5.191 1 94.06 87 ALA B O 1
ATOM 1538 N N . GLU B 1 88 ? 4.855 -16.109 6.012 1 94.56 88 GLU B N 1
ATOM 1539 C CA . GLU B 1 88 ? 6.301 -16.188 5.812 1 94.56 88 GLU B CA 1
ATOM 1540 C C . GLU B 1 88 ? 6.656 -16.188 4.328 1 94.56 88 GLU B C 1
ATOM 1542 O O . GLU B 1 88 ? 7.633 -15.562 3.914 1 94.56 88 GLU B O 1
ATOM 1547 N N . GLN B 1 89 ? 5.883 -16.906 3.59 1 95.5 89 GLN B N 1
ATOM 1548 C CA . GLN B 1 89 ? 6.09 -16.953 2.146 1 95.5 89 GLN B CA 1
ATOM 1549 C C . GLN B 1 89 ? 5.875 -15.578 1.514 1 95.5 89 GLN B C 1
ATOM 1551 O O . GLN B 1 89 ? 6.629 -15.172 0.63 1 95.5 89 GLN B O 1
ATOM 1556 N N . LEU B 1 90 ? 4.887 -14.883 1.993 1 95.5 90 LEU B N 1
ATOM 1557 C CA . LEU B 1 90 ? 4.656 -13.531 1.512 1 95.5 90 LEU B CA 1
ATOM 1558 C C . LEU B 1 90 ? 5.848 -12.633 1.827 1 95.5 90 LEU B C 1
ATOM 1560 O O . LEU B 1 90 ? 6.293 -11.859 0.973 1 95.5 90 LEU B O 1
ATOM 1564 N N . GLN B 1 91 ? 6.32 -12.758 2.984 1 95 91 GLN B N 1
ATOM 1565 C CA . GLN B 1 91 ? 7.449 -11.922 3.387 1 95 91 GLN B CA 1
ATOM 1566 C C . GLN B 1 91 ? 8.656 -12.156 2.484 1 95 91 GLN B C 1
ATOM 1568 O O . GLN B 1 91 ? 9.336 -11.211 2.092 1 95 91 GLN B O 1
ATOM 1573 N N . ALA B 1 92 ? 8.898 -13.391 2.182 1 95.94 92 ALA B N 1
ATOM 1574 C CA . ALA B 1 92 ? 9.992 -13.719 1.271 1 95.94 92 ALA B CA 1
ATOM 1575 C C . ALA B 1 92 ? 9.734 -13.164 -0.124 1 95.94 92 ALA B C 1
ATOM 1577 O O . ALA B 1 92 ? 10.625 -12.578 -0.747 1 95.94 92 ALA B O 1
ATOM 1578 N N . LEU B 1 93 ? 8.547 -13.32 -0.598 1 96.62 93 LEU B N 1
ATOM 1579 C CA . LEU B 1 93 ? 8.164 -12.883 -1.935 1 96.62 93 LEU B CA 1
ATOM 1580 C C . LEU B 1 93 ? 8.359 -11.375 -2.088 1 96.62 93 LEU B C 1
ATOM 1582 O O . LEU B 1 93 ? 8.93 -10.914 -3.078 1 96.62 93 LEU B O 1
ATOM 1586 N N . VAL B 1 94 ? 7.941 -10.586 -1.09 1 96.44 94 VAL B N 1
ATOM 1587 C CA . VAL B 1 94 ? 7.961 -9.133 -1.214 1 96.44 94 VAL B CA 1
ATOM 1588 C C . VAL B 1 94 ? 9.406 -8.633 -1.155 1 96.44 94 VAL B C 1
ATOM 1590 O O . VAL B 1 94 ? 9.68 -7.484 -1.514 1 96.44 94 VAL B O 1
ATOM 1593 N N . LEU B 1 95 ? 10.297 -9.477 -0.753 1 95.25 95 LEU B N 1
ATOM 1594 C CA . LEU B 1 95 ? 11.711 -9.117 -0.709 1 95.25 95 LEU B CA 1
ATOM 1595 C C . LEU B 1 95 ? 12.43 -9.602 -1.963 1 95.25 95 LEU B C 1
ATOM 1597 O O . LEU B 1 95 ? 13.648 -9.445 -2.084 1 95.25 95 LEU B O 1
ATOM 1601 N N . GLY B 1 96 ? 11.664 -10.188 -2.809 1 96.38 96 GLY B N 1
ATOM 1602 C CA . GLY B 1 96 ? 12.273 -10.695 -4.027 1 96.38 96 GLY B CA 1
ATOM 1603 C C . GLY B 1 96 ? 13.023 -12 -3.82 1 96.38 96 GLY B C 1
ATOM 1604 O O . GLY B 1 96 ? 13.938 -12.328 -4.582 1 96.38 96 GLY B O 1
ATOM 1605 N N . LEU B 1 97 ? 12.688 -12.672 -2.818 1 96.25 97 LEU B N 1
ATOM 1606 C CA . LEU B 1 97 ? 13.352 -13.93 -2.502 1 96.25 97 LEU B CA 1
ATOM 1607 C C . LEU B 1 97 ? 12.492 -15.125 -2.904 1 96.25 97 LEU B C 1
ATOM 1609 O O . LEU B 1 97 ? 11.266 -15.016 -2.959 1 96.25 97 LEU B O 1
ATOM 1613 N N . PRO B 1 98 ? 13.195 -16.297 -3.219 1 95.44 98 PRO B N 1
ATOM 1614 C CA . PRO B 1 98 ? 12.391 -17.5 -3.422 1 95.44 98 PRO B CA 1
ATOM 1615 C C . PRO B 1 98 ? 11.531 -17.844 -2.209 1 95.44 98 PRO B C 1
ATOM 1617 O O . PRO B 1 98 ? 12 -17.766 -1.07 1 95.44 98 PRO B O 1
ATOM 1620 N N . TRP B 1 99 ? 10.367 -18.125 -2.455 1 95.06 99 TRP B N 1
ATOM 1621 C CA . TRP B 1 99 ? 9.453 -18.281 -1.329 1 95.06 99 TRP B CA 1
ATOM 1622 C C . TRP B 1 99 ? 8.844 -19.672 -1.302 1 95.06 99 TRP B C 1
ATOM 1624 O O . TRP B 1 99 ? 8.258 -20.078 -0.299 1 95.06 99 TRP B O 1
ATOM 1634 N N . GLN B 1 100 ? 8.891 -20.422 -2.334 1 90.06 100 GLN B N 1
ATOM 1635 C CA . GLN B 1 100 ? 8.172 -21.672 -2.5 1 90.06 100 GLN B CA 1
ATOM 1636 C C . GLN B 1 100 ? 8.57 -22.688 -1.429 1 90.06 100 GLN B C 1
ATOM 1638 O O . GLN B 1 100 ? 7.746 -23.5 -0.998 1 90.06 100 GLN B O 1
ATOM 1643 N N . ARG B 1 101 ? 9.758 -22.578 -0.878 1 87.75 101 ARG B N 1
ATOM 1644 C CA . ARG B 1 101 ? 10.219 -23.578 0.091 1 87.75 101 ARG B CA 1
ATOM 1645 C C . ARG B 1 101 ? 10.352 -22.953 1.481 1 87.75 101 ARG B C 1
ATOM 1647 O O . ARG B 1 101 ? 10.953 -23.562 2.375 1 87.75 101 ARG B O 1
ATOM 1654 N N . VAL B 1 102 ? 9.836 -21.828 1.511 1 83.56 102 VAL B N 1
ATOM 1655 C CA . VAL B 1 102 ? 9.898 -21.172 2.814 1 83.56 102 VAL B CA 1
ATOM 1656 C C . VAL B 1 102 ? 8.992 -21.891 3.803 1 83.56 102 VAL B C 1
ATOM 1658 O O . VAL B 1 102 ? 7.828 -22.172 3.5 1 83.56 102 VAL B O 1
ATOM 1661 N N . GLY B 1 103 ? 9.562 -22.188 4.977 1 67.31 103 GLY B N 1
ATOM 1662 C CA . GLY B 1 103 ? 8.812 -22.906 5.996 1 67.31 103 GLY B CA 1
ATOM 1663 C C . GLY B 1 103 ? 8.852 -24.422 5.816 1 67.31 103 GLY B C 1
ATOM 1664 O O . GLY B 1 103 ? 8.422 -25.156 6.695 1 67.31 103 GLY B O 1
ATOM 1665 N N . ALA B 1 104 ? 8.938 -24.906 4.441 1 59.31 104 ALA B N 1
ATOM 1666 C CA . ALA B 1 104 ? 9.023 -26.344 4.211 1 59.31 104 ALA B CA 1
ATOM 1667 C C . ALA B 1 104 ? 10.125 -26.984 5.059 1 59.31 104 ALA B C 1
ATOM 1669 O O . ALA B 1 104 ? 10.016 -28.141 5.465 1 59.31 104 ALA B O 1
ATOM 1670 N N . ASN B 1 105 ? 11.18 -26.297 5.32 1 51.38 105 ASN B N 1
ATOM 1671 C CA . ASN B 1 105 ? 12.195 -26.984 6.105 1 51.38 105 ASN B CA 1
ATOM 1672 C C . ASN B 1 105 ? 11.648 -27.469 7.441 1 51.38 105 ASN B C 1
ATOM 1674 O O . ASN B 1 105 ? 12.359 -28.109 8.219 1 51.38 105 ASN B O 1
ATOM 1678 N N . GLY B 1 106 ? 10.648 -26.875 7.863 1 45.03 106 GLY B N 1
ATOM 1679 C CA . GLY B 1 106 ? 10.344 -27.5 9.141 1 45.03 106 GLY B CA 1
ATOM 1680 C C . GLY B 1 106 ? 9.945 -28.953 9.023 1 45.03 106 GLY B C 1
ATOM 1681 O O . GLY B 1 106 ? 9.664 -29.625 10.023 1 45.03 106 GLY B O 1
ATOM 1682 N N . ALA B 1 107 ? 9.453 -29.438 7.867 1 41.03 107 ALA B N 1
ATOM 1683 C CA . ALA B 1 107 ? 9.188 -30.875 7.848 1 41.03 107 ALA B CA 1
ATOM 1684 C C . ALA B 1 107 ? 10.469 -31.672 7.582 1 41.03 107 ALA B C 1
ATOM 1686 O O . ALA B 1 107 ? 10.969 -31.688 6.457 1 41.03 107 ALA B O 1
ATOM 1687 N N . ILE B 1 108 ? 11.523 -31.391 8.297 1 40.53 108 ILE B N 1
ATOM 1688 C CA . ILE B 1 108 ? 12.57 -32.406 8.336 1 40.53 108 ILE B CA 1
ATOM 1689 C C . ILE B 1 108 ? 11.938 -33.812 8.312 1 40.53 108 ILE B C 1
ATOM 1691 O O . ILE B 1 108 ? 11.242 -34.188 9.25 1 40.53 108 ILE B O 1
ATOM 1695 N N . THR B 1 109 ? 11.508 -34.156 7.258 1 36.31 109 THR B N 1
ATOM 1696 C CA . THR B 1 109 ? 11.094 -35.531 7.098 1 36.31 109 THR B CA 1
ATOM 1697 C C . THR B 1 109 ? 12.125 -36.5 7.707 1 36.31 109 THR B C 1
ATOM 1699 O O . THR B 1 109 ? 13.305 -36.438 7.367 1 36.31 109 THR B O 1
ATOM 1702 N N . VAL B 1 110 ? 12.031 -36.781 8.961 1 37.03 110 VAL B N 1
ATOM 1703 C CA . VAL B 1 110 ? 12.703 -37.938 9.539 1 37.03 110 VAL B CA 1
ATOM 1704 C C . VAL B 1 110 ? 12.648 -39.125 8.562 1 37.03 110 VAL B C 1
ATOM 1706 O O . VAL B 1 110 ? 11.562 -39.562 8.18 1 37.03 110 VAL B O 1
ATOM 1709 N N . ILE B 1 111 ? 13.492 -39.156 7.551 1 26.98 111 ILE B N 1
ATOM 1710 C CA . ILE B 1 111 ? 13.648 -40.531 7.051 1 26.98 111 ILE B CA 1
ATOM 1711 C C . ILE B 1 111 ? 14.164 -41.438 8.164 1 26.98 111 ILE B C 1
ATOM 1713 O O . ILE B 1 111 ? 15.039 -41.031 8.938 1 26.98 111 ILE B O 1
#

InterPro domains:
  IPR008878 Transposase IS66, Orf2 [NF033819] (7-96)
  IPR008878 Transposase IS66, Orf2 [PF05717] (6-102)
  IPR008878 Transposase IS66, Orf2 [PTHR36455] (4-105)

Organism: NCBI:txid1005395

Sequence (222 aa):
MMRIDAIWLATEPMDMRAGTETALARVVAVFGAAKPHCAYLFANRRANRMKVLVHDGVGIWLAARRLNQGKFHWPGTHRGLEVGLDAEQLQALVLGLPWQRVGANGAITVIMMRIDAIWLATEPMDMRAGTETALARVVAVFGAAKPHCAYLFANRRANRMKVLVHDGVGIWLAARRLNQGKFHWPGTHRGLEVGLDAEQLQALVLGLPWQRVGANGAITVI

Solvent-accessible surface area (backbone atoms only — not comparable to full-atom values): 12228 Å² total; per-residue (Å²): 129,89,67,68,80,45,35,40,33,41,35,62,60,42,72,83,82,54,47,67,68,57,47,49,52,48,39,27,72,75,66,68,52,81,50,68,25,29,35,39,32,37,24,31,84,82,21,47,38,35,38,41,39,33,31,64,79,58,29,42,38,38,30,36,42,36,52,74,68,74,40,40,72,68,63,58,58,87,68,39,63,58,46,77,47,55,73,68,26,46,56,30,34,79,68,42,30,83,26,90,61,53,75,50,67,71,63,65,70,81,123,128,88,67,69,79,44,35,38,32,41,34,62,59,42,69,82,82,54,48,68,67,57,46,50,53,48,39,28,71,75,67,69,51,81,50,69,25,28,35,41,34,35,25,30,82,83,19,47,39,34,36,39,38,32,31,64,80,58,28,40,38,38,30,36,40,35,53,75,67,73,41,39,72,66,64,60,59,88,69,40,64,58,45,78,45,55,73,68,26,47,56,29,34,79,69,43,31,83,27,90,62,53,76,49,68,71,63,64,69,82,123

pLDDT: mean 89.96, std 14.81, range [26.98, 98.5]

Foldseek 3Di:
DQAADWEKEFQDADDPVDDDVSVQVVCCVLVVHQDARHKYKHAHPVQQKMWIWHHHPVGIDIDIAGDPDAGFPGDHCVVPGMDIDDPQLVVQRSNRHHRPCPVVVVPPPPD/DQAADWEKEFQDADDPVDDDVRVQVVCCVLVVHQDARHKYKHAHPVQQKMWIWHHNPVGIDIDIAGDPDAGFPGDHCVVPRMDIDDPQLVVQRSNRHHRPCPPVVVPPPPD

Nearest PDB structures (foldseek):
  4xz1-assembly1_A  TM=6.428E-01  e=4.414E-01  Homo sapiens
  5tqs-assembly2_B  TM=5.957E-01  e=3.408E-01  Bos taurus
  4k2r-assembly1_A  TM=5.971E-01  e=1.165E+00  Homo sapiens
  4v4g-assembly1_Aa  TM=4.294E-01  e=2.466E-01  Escherichia coli
  1l4s-assembly1_A  TM=4.294E-01  e=2.466E-01  Escherichia coli

Radius of gyration: 18.67 Å; Cα contacts (8 Å, |Δi|>4): 435; chains: 2; bounding box: 34×67×55 Å